Protein AF-W7B9L6-F1 (afdb_monomer_lite)

InterPro domains:
  IPR026466 Fimbr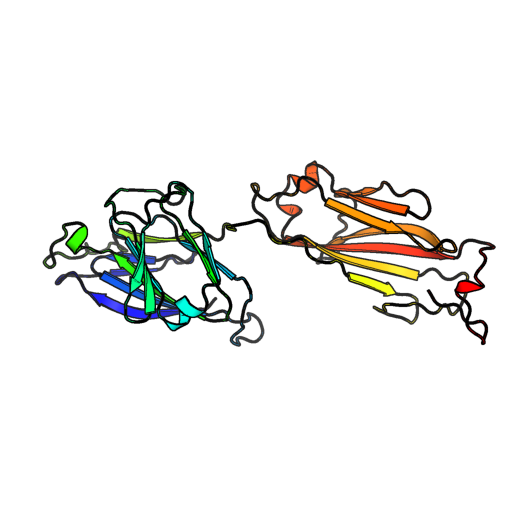ial isopeptide formation D2 domain [TIGR04226] (168-288)

pLDDT: mean 93.6, std 4.45, range [75.75, 98.62]

Sequence (298 aa):
MKITVTNWTPYFTGDKVISFGRDAINHTQTGYTGVTQTWQYIDSETKKDVNVDGSYMKFVDMDGKQFITFDKETTNKIDKIYVSDDSWLDATQNPDGSLKVADIGDVGSVDTDPFAQFTTLFTGGKMTFTWGKDYEAAGYNKNQSAAKGLAGNEYFAYSDQKPVRTETLKPTKLVNDKDEKDKTENTLDAVQEAYNYTISHTVPNESEDFYYKSYVYEDTLVAPLELTSIKVTNELGKDVTSFFKNETEGNKVKLSATEEALSSADFYGHNYFYSMNVKVKDGANLDDFKDDNGTIHF

Organism: NCBI:txid1265818

Foldseek 3Di:
DDKDFDDWAFQAPAAWAWFADPPDGKIAIDGTQKTKMKDFDADPPVRDGDKDAFDKWKWFFQAQWKKKKWAQVFLVFFPDKDADPLAQWDWDQDPNNIIMTHRPPNHGDDRPDRNNMMMTTGITGMTMMIIGGPCVSSPHDNNDHDDPPDRHDGMTDIDPADPDADDFDDKDKAKAFDPDDRHPKDWDPDQFGKIKIKIKGAAAQHDQVRQDPKDKDKDFDDPQKWWPDKWKAWPVRDTPRVQWDWPDDTRITMTIGDPVLSNDSVVHGIMMIIITMMGGDVPDDQPVQQDPVRIGMD

Secondary structure (DSSP, 8-state):
-EEEEEEEEE--SS--EEEE-SSSS-EEEESEEEEEEEEE-B-TTT--B--EEEEEEEEE---TTEEEEE-HHHHTTEEEEE--TT--EEEEE-TTS-EEEEE-S-----TT-GGG-EEEEEEESEEEEEEEE-TTTTT--TT--PPTT---SEEEEEE---SSPPPPPPPEEEEE-SS--SBSS-EES-TT-EEEEEEEEEE----GGG--S--EEEEE--TTEEEEEEEEE-TT--B-GGGEEE--BTTEEEEEE-HHHHTSGGGSSEEEEEEEEEEEPTT---GGGB-TTS-EE-

Structure (mmCIF, N/CA/C/O backbone):
data_AF-W7B9L6-F1
#
_entry.id   AF-W7B9L6-F1
#
loop_
_atom_site.group_PDB
_atom_site.id
_atom_site.type_symbol
_atom_site.label_atom_id
_atom_site.label_alt_id
_atom_site.label_comp_id
_atom_site.label_asym_id
_atom_site.label_entity_id
_atom_site.label_seq_id
_atom_site.pdbx_PDB_ins_code
_atom_site.Cartn_x
_atom_site.Cartn_y
_atom_site.Cartn_z
_atom_site.occupancy
_atom_site.B_iso_or_equiv
_atom_site.auth_seq_id
_atom_site.auth_comp_id
_atom_site.auth_asym_id
_atom_site.auth_atom_id
_atom_site.pdbx_PDB_model_num
ATOM 1 N N . MET A 1 1 ? 13.620 -3.347 1.869 1.00 87.50 1 MET A N 1
ATOM 2 C CA . MET A 1 1 ? 13.736 -3.867 0.488 1.00 87.50 1 MET A CA 1
ATOM 3 C C . MET A 1 1 ? 15.206 -4.086 0.158 1.00 87.50 1 MET A C 1
ATOM 5 O O . MET A 1 1 ? 16.008 -3.206 0.449 1.00 87.50 1 MET A O 1
ATOM 9 N N . LYS A 1 2 ? 15.568 -5.233 -0.420 1.00 92.25 2 LYS A N 1
ATOM 10 C CA . LYS A 1 2 ? 16.895 -5.495 -0.995 1.00 92.25 2 LYS A CA 1
ATOM 11 C C . LYS A 1 2 ? 16.774 -5.496 -2.516 1.00 92.25 2 LYS A C 1
ATOM 13 O O . LYS A 1 2 ? 15.955 -6.231 -3.056 1.00 92.25 2 LYS A O 1
ATOM 18 N N . ILE A 1 3 ? 17.607 -4.708 -3.189 1.00 91.94 3 ILE A N 1
ATOM 19 C CA . ILE A 1 3 ? 17.652 -4.614 -4.653 1.00 91.94 3 ILE A CA 1
ATOM 20 C C . ILE A 1 3 ? 18.999 -5.154 -5.122 1.00 91.94 3 ILE A C 1
ATOM 22 O O . ILE A 1 3 ? 20.041 -4.821 -4.563 1.00 91.94 3 ILE A O 1
ATOM 26 N N . THR A 1 4 ? 18.991 -6.049 -6.104 1.00 94.81 4 THR A N 1
ATOM 27 C CA . THR A 1 4 ? 20.202 -6.661 -6.663 1.00 94.81 4 THR A CA 1
ATOM 28 C C . THR A 1 4 ? 20.150 -6.590 -8.179 1.00 94.81 4 THR A C 1
ATOM 30 O O . THR A 1 4 ? 19.240 -7.150 -8.781 1.00 94.81 4 THR A O 1
ATOM 33 N N . VAL A 1 5 ? 21.136 -5.943 -8.799 1.00 94.62 5 VAL A N 1
ATOM 34 C CA . VAL A 1 5 ? 21.343 -6.026 -10.250 1.00 94.62 5 VAL A CA 1
ATOM 35 C C . VAL A 1 5 ? 21.928 -7.396 -10.564 1.00 94.62 5 VAL A C 1
ATOM 37 O O . VAL A 1 5 ? 22.985 -7.753 -10.045 1.00 94.62 5 VAL A O 1
ATOM 40 N N . THR A 1 6 ? 21.235 -8.172 -11.388 1.00 95.88 6 THR A N 1
ATOM 41 C CA . THR A 1 6 ? 21.609 -9.560 -11.692 1.00 95.88 6 THR A CA 1
ATOM 42 C C . THR A 1 6 ? 22.141 -9.735 -13.106 1.00 95.88 6 THR A C 1
ATOM 44 O O . THR A 1 6 ? 22.835 -10.714 -13.363 1.00 95.88 6 THR A O 1
ATOM 47 N N . ASN A 1 7 ? 21.820 -8.819 -14.025 1.00 96.94 7 ASN A N 1
ATOM 48 C CA . ASN A 1 7 ? 22.315 -8.849 -15.398 1.00 96.94 7 ASN A CA 1
ATOM 49 C C . ASN A 1 7 ? 22.218 -7.463 -16.059 1.00 96.94 7 ASN A C 1
ATOM 51 O O . ASN A 1 7 ? 21.439 -6.615 -15.626 1.00 96.94 7 ASN A O 1
ATOM 55 N N . TRP A 1 8 ? 22.974 -7.242 -17.132 1.00 95.81 8 TRP A N 1
ATOM 56 C CA . TRP A 1 8 ? 22.869 -6.062 -17.991 1.00 95.81 8 TRP A CA 1
ATOM 57 C C . TRP A 1 8 ? 23.264 -6.416 -19.427 1.00 95.81 8 TRP A C 1
ATOM 59 O O . TRP A 1 8 ? 24.242 -7.126 -19.659 1.00 95.81 8 TRP A O 1
ATOM 69 N N . THR A 1 9 ? 22.519 -5.899 -20.403 1.00 96.62 9 THR A N 1
ATOM 70 C CA . THR A 1 9 ? 22.726 -6.197 -21.830 1.00 96.62 9 THR A CA 1
ATOM 71 C C . THR A 1 9 ? 23.198 -4.944 -22.567 1.00 96.62 9 THR A C 1
ATOM 73 O O . THR A 1 9 ? 22.404 -4.020 -22.742 1.00 96.62 9 THR A O 1
ATOM 76 N N . PRO A 1 10 ? 24.474 -4.863 -22.990 1.00 96.25 10 PRO A N 1
ATOM 77 C CA . PRO A 1 10 ? 24.993 -3.724 -23.746 1.00 96.25 10 PRO A CA 1
ATOM 78 C C . PRO A 1 10 ? 24.306 -3.535 -25.105 1.00 96.25 10 PRO A C 1
ATOM 80 O O . PRO A 1 10 ? 24.093 -4.502 -25.830 1.00 96.25 10 PRO A O 1
ATOM 83 N N . TYR A 1 11 ? 24.062 -2.280 -25.478 1.00 97.12 11 TYR A N 1
ATOM 84 C CA . TYR A 1 11 ? 23.679 -1.865 -26.832 1.00 97.12 11 TYR A CA 1
ATOM 85 C C . TYR A 1 11 ? 24.800 -1.069 -27.513 1.00 97.12 11 TYR A C 1
ATOM 87 O O . TYR A 1 11 ? 25.199 -1.375 -28.637 1.00 97.12 11 TYR A O 1
ATOM 95 N N . PHE A 1 12 ? 25.342 -0.069 -26.809 1.00 96.38 12 PHE A N 1
ATOM 96 C CA . PHE A 1 12 ? 26.441 0.757 -27.304 1.00 96.38 12 PHE A CA 1
ATOM 97 C C . PHE A 1 12 ? 27.770 -0.004 -27.284 1.00 96.38 12 PHE A C 1
ATOM 99 O O . PHE A 1 12 ? 28.093 -0.711 -26.323 1.00 96.38 12 PHE A O 1
ATOM 106 N N . THR A 1 13 ? 28.581 0.183 -28.323 1.00 96.44 13 THR A N 1
ATOM 107 C CA . THR A 1 13 ? 29.950 -0.336 -28.408 1.00 96.44 13 THR A CA 1
ATOM 108 C C . THR A 1 13 ? 30.933 0.538 -27.630 1.00 96.44 13 THR A C 1
ATOM 110 O O . THR A 1 13 ? 31.913 0.007 -27.112 1.00 96.44 13 THR A O 1
ATOM 113 N N . GLY A 1 14 ? 30.645 1.837 -27.483 1.00 94.06 14 GLY A N 1
ATOM 114 C CA . GLY A 1 14 ? 31.419 2.778 -26.672 1.00 94.06 14 GLY A CA 1
ATOM 115 C C . GLY A 1 14 ? 31.184 2.651 -25.163 1.00 94.06 14 GLY A C 1
ATOM 116 O O . GLY A 1 14 ? 30.749 1.606 -24.661 1.00 94.06 14 GLY A O 1
ATOM 117 N N . ASP A 1 15 ? 31.471 3.730 -24.430 1.00 94.19 15 ASP A N 1
ATOM 118 C CA . ASP A 1 15 ? 31.268 3.794 -22.981 1.00 94.19 15 ASP A CA 1
ATOM 119 C C . ASP A 1 15 ? 29.780 3.617 -22.643 1.00 94.19 15 ASP A C 1
ATOM 121 O O . ASP A 1 15 ? 28.888 3.953 -23.426 1.00 94.19 15 ASP A O 1
ATOM 125 N N . LYS A 1 16 ? 29.508 3.061 -21.466 1.00 93.88 16 LYS A N 1
ATOM 126 C CA . LYS A 1 16 ? 28.164 2.789 -20.947 1.00 93.88 16 LYS A CA 1
ATOM 127 C C . LYS A 1 16 ? 28.151 3.086 -19.459 1.00 93.88 16 LYS A C 1
ATOM 129 O O . LYS A 1 16 ? 29.181 2.944 -18.799 1.00 93.88 16 LYS A O 1
ATOM 134 N N . VAL A 1 17 ? 26.998 3.454 -18.920 1.00 94.69 17 VAL A N 1
ATOM 135 C CA . VAL A 1 17 ? 26.879 3.806 -17.502 1.00 94.69 17 VAL A CA 1
ATOM 136 C C . VAL A 1 17 ? 25.567 3.295 -16.924 1.00 94.69 17 VAL A C 1
ATOM 138 O O . VAL A 1 17 ? 24.548 3.283 -17.610 1.00 94.69 17 VAL A O 1
ATOM 141 N N . ILE A 1 18 ? 25.628 2.848 -15.672 1.00 93.38 18 ILE A N 1
ATOM 142 C CA . ILE A 1 18 ? 24.480 2.633 -14.792 1.00 93.38 18 ILE A CA 1
ATOM 143 C C . ILE A 1 18 ? 24.818 3.382 -13.505 1.00 93.38 18 ILE A C 1
ATOM 145 O O . ILE A 1 18 ? 25.891 3.151 -12.942 1.00 93.38 18 ILE A O 1
ATOM 149 N N . SER A 1 19 ? 23.936 4.266 -13.052 1.00 91.81 19 SER A N 1
ATOM 150 C CA . SER A 1 19 ? 24.111 5.005 -11.798 1.00 91.81 19 SER A CA 1
ATOM 151 C C . SER A 1 19 ? 22.867 4.888 -10.941 1.00 91.81 19 SER A C 1
ATOM 153 O O . SER A 1 19 ? 21.763 4.851 -11.466 1.00 91.81 19 SER A O 1
ATOM 155 N N . PHE A 1 20 ? 23.042 4.863 -9.625 1.00 89.00 20 PHE A N 1
ATOM 156 C CA . PHE A 1 20 ? 21.955 4.697 -8.664 1.00 89.00 20 PHE A CA 1
ATOM 157 C C . PHE A 1 20 ? 21.779 5.965 -7.835 1.00 89.00 20 PHE A C 1
ATOM 159 O O . PHE A 1 20 ? 22.768 6.613 -7.469 1.00 89.00 20 PHE A O 1
ATOM 166 N N . GLY A 1 21 ? 20.527 6.297 -7.521 1.00 85.44 21 GLY A N 1
ATOM 167 C CA . GLY A 1 21 ? 20.208 7.337 -6.551 1.00 85.44 21 GLY A CA 1
ATOM 168 C C . GLY A 1 21 ? 20.770 6.999 -5.168 1.00 85.44 21 GLY A C 1
ATOM 169 O O . GLY A 1 21 ? 20.887 5.830 -4.799 1.00 85.44 21 GLY A O 1
ATOM 170 N N . ARG A 1 22 ? 21.145 8.023 -4.391 1.00 83.44 22 ARG A N 1
ATOM 171 C CA . ARG A 1 22 ? 21.613 7.830 -3.003 1.00 83.44 22 ARG A CA 1
ATOM 172 C C . ARG A 1 22 ? 20.464 7.752 -2.002 1.00 83.44 22 ARG A C 1
ATOM 174 O O . ARG A 1 22 ? 20.549 6.976 -1.059 1.00 83.44 22 ARG A O 1
ATOM 181 N N . ASP A 1 23 ? 19.408 8.527 -2.243 1.00 82.94 23 ASP A N 1
ATOM 182 C CA . ASP A 1 23 ? 18.350 8.796 -1.261 1.00 82.94 23 ASP A CA 1
ATOM 183 C C . ASP A 1 23 ? 16.956 8.354 -1.745 1.00 82.94 23 ASP A C 1
ATOM 185 O O . ASP A 1 23 ? 15.945 8.695 -1.140 1.00 82.94 23 ASP A O 1
ATOM 189 N N . ALA A 1 24 ? 16.885 7.596 -2.844 1.00 79.94 24 ALA A N 1
ATOM 190 C CA . ALA A 1 24 ? 15.641 7.073 -3.402 1.00 79.94 24 ALA A CA 1
ATOM 191 C C . ALA A 1 24 ? 15.888 5.787 -4.205 1.00 79.94 24 ALA A C 1
ATOM 193 O O . ALA A 1 24 ? 17.000 5.530 -4.671 1.00 79.94 24 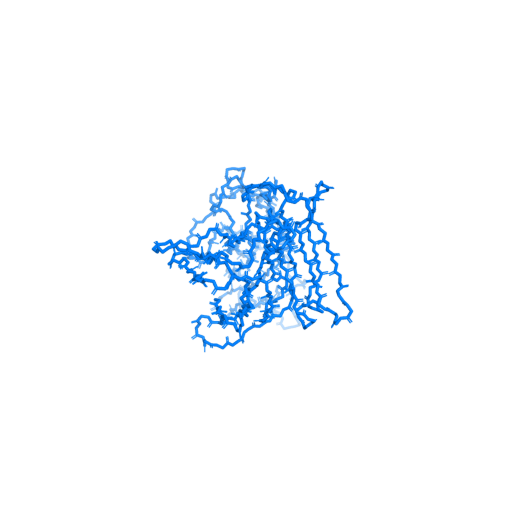ALA A O 1
ATOM 194 N N . ILE A 1 25 ? 14.835 4.983 -4.381 1.00 84.38 25 ILE A N 1
ATOM 195 C CA . ILE A 1 25 ? 14.869 3.802 -5.249 1.00 84.38 25 ILE A CA 1
ATOM 196 C C . ILE A 1 25 ? 14.705 4.264 -6.700 1.00 84.38 25 ILE A C 1
ATOM 198 O O . ILE A 1 25 ? 13.608 4.275 -7.247 1.00 84.38 25 ILE A O 1
ATOM 202 N N . ASN A 1 26 ? 15.813 4.672 -7.310 1.00 85.31 26 ASN A N 1
ATOM 203 C CA . ASN A 1 26 ? 15.891 5.002 -8.727 1.00 85.31 26 ASN A CA 1
ATOM 204 C C . ASN A 1 26 ? 17.278 4.676 -9.285 1.00 85.31 26 ASN A C 1
ATOM 206 O O . ASN A 1 26 ? 18.252 4.500 -8.542 1.00 85.31 26 ASN A O 1
ATOM 210 N N . HIS A 1 27 ? 17.362 4.583 -10.608 1.00 89.19 27 HIS A N 1
ATOM 211 C CA . HIS A 1 27 ? 18.642 4.488 -11.295 1.00 89.19 27 HIS A CA 1
ATOM 212 C C . HIS A 1 27 ? 18.542 5.078 -12.700 1.00 89.19 27 HIS A C 1
ATOM 214 O O . HIS A 1 27 ? 17.470 5.107 -13.298 1.00 89.19 27 HIS A O 1
ATOM 220 N N . THR A 1 28 ? 19.668 5.537 -13.228 1.00 91.62 28 THR A N 1
ATOM 221 C CA . THR A 1 28 ? 19.810 5.969 -14.616 1.00 91.62 28 THR A CA 1
ATOM 222 C C . THR A 1 28 ? 20.705 5.004 -15.374 1.00 91.62 28 THR A C 1
ATOM 224 O O . THR A 1 28 ? 21.623 4.408 -14.799 1.00 91.62 28 THR A O 1
ATOM 227 N N . GLN A 1 29 ? 20.492 4.871 -16.681 1.00 93.31 29 GLN A N 1
ATOM 228 C CA . GLN A 1 29 ? 21.405 4.124 -17.544 1.00 93.31 29 GLN A CA 1
ATOM 229 C C . GLN A 1 29 ? 21.603 4.787 -18.904 1.00 93.31 29 GLN A C 1
ATOM 231 O O . GLN A 1 29 ? 20.789 5.577 -19.379 1.00 93.31 29 GLN A O 1
ATOM 236 N N . THR A 1 30 ? 22.720 4.474 -19.551 1.00 95.00 30 THR A N 1
ATOM 237 C CA . THR A 1 30 ? 22.928 4.783 -20.967 1.00 95.00 30 THR A CA 1
ATOM 238 C C . THR A 1 30 ? 23.722 3.683 -21.643 1.00 95.00 30 THR A C 1
ATOM 240 O O . THR A 1 30 ? 24.783 3.272 -21.162 1.00 95.00 30 THR A O 1
ATOM 243 N N . GLY A 1 31 ? 23.221 3.257 -22.801 1.00 94.69 31 GLY A N 1
ATOM 244 C CA . GLY A 1 31 ? 23.868 2.292 -23.677 1.00 94.69 31 GLY A CA 1
ATOM 245 C C . GLY A 1 31 ? 23.670 0.826 -23.295 1.00 94.69 31 GLY A C 1
ATOM 246 O O . GLY A 1 31 ? 24.358 -0.021 -23.869 1.00 94.69 31 GLY A O 1
ATOM 247 N N . TYR A 1 32 ? 22.745 0.504 -22.385 1.00 96.12 32 TYR A N 1
ATOM 248 C CA . TYR A 1 32 ? 22.268 -0.860 -22.135 1.00 96.12 32 TYR A CA 1
ATOM 249 C C . TYR A 1 32 ? 20.830 -1.021 -22.640 1.00 96.12 32 TYR A C 1
ATOM 251 O O . TYR A 1 32 ? 19.946 -0.271 -22.240 1.00 96.12 32 TYR A O 1
ATOM 259 N N . THR A 1 33 ? 20.559 -2.026 -23.477 1.00 95.69 33 THR A N 1
ATOM 260 C CA . THR A 1 33 ? 19.177 -2.360 -23.872 1.00 95.69 33 THR A CA 1
ATOM 261 C C . THR A 1 33 ? 18.338 -2.751 -22.660 1.00 95.69 33 THR A C 1
ATOM 263 O O . THR A 1 33 ? 17.145 -2.482 -22.642 1.00 95.69 33 THR A O 1
ATOM 266 N N . GLY A 1 34 ? 18.947 -3.354 -21.634 1.00 96.19 34 GLY A N 1
ATOM 267 C CA . GLY A 1 34 ? 18.244 -3.681 -20.401 1.00 96.19 34 GLY A CA 1
ATOM 268 C C . GLY A 1 34 ? 19.172 -3.932 -19.220 1.00 96.19 34 GLY A C 1
ATOM 269 O O . GLY A 1 34 ? 20.283 -4.444 -19.384 1.00 96.19 34 GLY A O 1
ATOM 270 N N . VAL A 1 35 ? 18.683 -3.589 -18.032 1.00 96.44 35 VAL A N 1
ATOM 271 C CA . VAL A 1 35 ? 19.292 -3.843 -16.726 1.00 96.44 35 VAL A CA 1
ATOM 272 C C . VAL A 1 35 ? 18.314 -4.694 -15.921 1.00 96.44 35 VAL A C 1
ATOM 274 O O . VAL A 1 35 ? 17.222 -4.248 -15.564 1.00 96.44 35 VAL A O 1
ATOM 277 N N . THR A 1 36 ? 18.690 -5.944 -15.660 1.00 97.50 36 THR A N 1
ATOM 278 C CA . THR A 1 36 ? 17.869 -6.892 -14.903 1.00 97.50 36 THR A CA 1
ATOM 279 C C . THR A 1 36 ? 18.138 -6.745 -13.419 1.00 97.50 36 THR A C 1
ATOM 281 O O . THR A 1 36 ? 19.290 -6.766 -12.973 1.00 97.50 36 THR A O 1
ATOM 284 N N . GLN A 1 37 ? 17.064 -6.640 -12.647 1.00 95.25 37 GLN A N 1
ATOM 285 C CA . GLN A 1 37 ? 17.104 -6.476 -11.208 1.00 95.25 37 GLN A CA 1
ATOM 286 C C . GLN A 1 37 ? 16.180 -7.467 -10.523 1.00 95.25 37 GLN A C 1
ATOM 288 O O . GLN A 1 37 ? 15.138 -7.861 -11.040 1.00 95.25 37 GLN A O 1
ATOM 293 N N . THR A 1 38 ? 16.581 -7.850 -9.320 1.00 96.06 38 THR A N 1
ATOM 294 C CA . THR A 1 38 ? 15.767 -8.598 -8.376 1.00 96.06 38 THR A CA 1
ATOM 295 C C . THR A 1 38 ? 15.478 -7.716 -7.179 1.00 96.06 38 THR A C 1
ATOM 297 O O . THR A 1 38 ? 16.411 -7.223 -6.541 1.00 96.06 38 THR A O 1
ATOM 300 N N . TRP A 1 39 ? 14.200 -7.536 -6.870 1.00 93.56 39 TRP A N 1
ATOM 301 C CA . TRP A 1 39 ? 13.741 -6.844 -5.672 1.00 93.56 39 TRP A CA 1
ATOM 302 C C . TRP A 1 39 ? 13.167 -7.875 -4.707 1.00 93.56 39 TRP A C 1
ATOM 304 O O . TRP A 1 39 ? 12.381 -8.739 -5.100 1.00 93.56 39 TRP A O 1
ATOM 314 N N . GLN A 1 40 ? 13.609 -7.815 -3.455 1.00 94.88 40 GLN A N 1
ATOM 315 C CA . GLN A 1 40 ? 13.314 -8.809 -2.433 1.00 94.88 40 GLN A CA 1
ATOM 316 C C . GLN A 1 40 ? 12.902 -8.141 -1.118 1.00 94.88 40 GLN A C 1
ATOM 318 O O . GLN A 1 40 ? 13.618 -7.281 -0.583 1.00 94.88 40 GLN A O 1
ATOM 323 N N . TYR A 1 41 ? 11.762 -8.561 -0.574 1.00 93.94 41 TYR A N 1
ATOM 324 C CA . TYR A 1 41 ? 11.301 -8.131 0.739 1.00 93.94 41 TYR A CA 1
ATOM 325 C C . TYR A 1 41 ? 12.090 -8.849 1.830 1.00 93.94 41 TYR A C 1
ATOM 327 O O . TYR A 1 41 ? 12.172 -10.075 1.867 1.00 93.94 41 TYR A O 1
ATOM 335 N N . ILE A 1 42 ? 12.685 -8.044 2.707 1.00 94.62 42 ILE A N 1
ATOM 336 C CA . ILE A 1 42 ? 13.491 -8.489 3.839 1.00 94.62 42 ILE A CA 1
ATOM 337 C C . ILE A 1 42 ? 12.925 -7.816 5.077 1.00 94.62 42 ILE A C 1
ATOM 339 O O . ILE A 1 42 ? 12.799 -6.588 5.097 1.00 94.62 42 ILE A O 1
ATOM 343 N N . ASP A 1 43 ? 12.621 -8.615 6.089 1.00 92.62 43 ASP A N 1
ATOM 344 C CA . ASP A 1 43 ? 12.211 -8.136 7.400 1.00 92.62 43 ASP A CA 1
ATOM 345 C C . ASP A 1 43 ? 13.332 -7.310 8.047 1.00 92.62 43 ASP A C 1
ATOM 347 O O . ASP A 1 43 ? 14.501 -7.717 8.087 1.00 92.62 43 ASP A O 1
ATOM 351 N N . SER A 1 44 ? 13.001 -6.120 8.543 1.00 89.12 44 SER A N 1
ATOM 352 C CA . SER A 1 44 ? 14.003 -5.192 9.064 1.00 89.12 44 SER A CA 1
ATOM 353 C C . SER A 1 44 ? 14.636 -5.652 10.373 1.00 89.12 44 SER A C 1
ATOM 355 O O . SER A 1 44 ? 15.775 -5.262 10.633 1.00 89.12 44 SER A O 1
ATOM 357 N N . GLU A 1 45 ? 13.959 -6.469 11.176 1.00 91.06 45 GLU A N 1
ATOM 358 C CA . GLU A 1 45 ? 14.454 -6.915 12.481 1.00 91.06 45 GLU A CA 1
ATOM 359 C C . GLU A 1 45 ? 15.261 -8.206 12.343 1.00 91.06 45 GLU A C 1
ATOM 361 O O . GLU A 1 45 ? 16.436 -8.272 12.706 1.00 91.06 45 GLU A O 1
ATOM 366 N N . THR A 1 46 ? 14.648 -9.221 11.742 1.00 95.38 46 THR A N 1
ATOM 367 C CA . THR A 1 46 ? 15.188 -10.576 11.609 1.00 95.38 46 THR A CA 1
ATOM 368 C C . THR A 1 46 ? 16.149 -10.732 10.435 1.00 95.38 46 THR A C 1
ATOM 370 O O . THR A 1 46 ? 16.906 -11.703 10.400 1.00 95.38 46 THR A O 1
ATOM 373 N N . LYS A 1 47 ? 16.128 -9.796 9.474 1.00 93.69 47 LYS A N 1
ATOM 374 C CA . LYS A 1 47 ? 16.903 -9.836 8.220 1.00 93.69 47 LYS A CA 1
ATOM 375 C C . LYS A 1 47 ? 16.592 -11.041 7.328 1.00 93.69 47 LYS A C 1
ATOM 377 O O . LYS A 1 47 ? 17.401 -11.386 6.468 1.00 93.69 47 LYS A O 1
ATOM 382 N N . LYS A 1 48 ? 15.440 -11.685 7.527 1.00 95.62 48 LYS A N 1
ATOM 383 C CA . LYS A 1 48 ? 14.988 -12.833 6.736 1.00 95.62 48 LYS A CA 1
ATOM 384 C C . LYS A 1 48 ? 14.077 -12.401 5.596 1.00 95.62 48 LYS A C 1
ATOM 386 O O . LYS A 1 48 ? 13.445 -11.349 5.657 1.00 95.62 48 LYS A O 1
ATOM 391 N N . ASP A 1 49 ? 14.005 -13.250 4.580 1.00 94.94 49 ASP A N 1
ATOM 392 C CA . ASP A 1 49 ? 13.072 -13.104 3.469 1.00 94.94 49 ASP A CA 1
ATOM 393 C C . ASP A 1 49 ? 11.626 -13.204 3.970 1.00 94.94 49 ASP A C 1
ATOM 395 O O . ASP A 1 49 ? 11.309 -14.067 4.793 1.00 94.94 49 ASP A O 1
ATOM 399 N N . VAL A 1 50 ? 10.752 -12.339 3.453 1.00 94.69 50 VAL A N 1
ATOM 400 C CA . VAL A 1 50 ? 9.323 -12.310 3.798 1.00 94.69 50 VAL A CA 1
ATOM 401 C C . VAL A 1 50 ? 8.485 -12.273 2.531 1.00 94.69 50 VAL A C 1
ATOM 403 O O . VAL A 1 50 ? 8.834 -11.580 1.580 1.00 94.69 50 VAL A O 1
ATOM 406 N N . ASN A 1 51 ? 7.371 -13.005 2.526 1.00 92.25 51 ASN A N 1
ATOM 407 C CA . ASN A 1 51 ? 6.345 -12.863 1.500 1.00 92.25 51 ASN A CA 1
ATOM 408 C C . ASN A 1 51 ? 5.378 -11.747 1.885 1.00 92.25 51 ASN A C 1
ATOM 410 O O . ASN A 1 51 ? 4.942 -11.683 3.032 1.00 92.25 51 ASN A O 1
ATOM 414 N N . VAL A 1 52 ? 5.044 -10.899 0.916 1.00 86.44 52 VAL A N 1
ATOM 415 C CA . VAL A 1 52 ? 4.024 -9.864 1.065 1.00 86.44 52 VAL A CA 1
ATOM 416 C C . VAL A 1 52 ? 2.872 -10.209 0.132 1.00 86.44 52 VAL A C 1
ATOM 418 O O . VAL A 1 52 ? 3.091 -10.490 -1.049 1.00 86.44 52 VAL A O 1
ATOM 421 N N . ASP A 1 53 ? 1.659 -10.209 0.670 1.00 82.69 53 ASP A N 1
ATOM 422 C CA . ASP A 1 53 ? 0.442 -10.398 -0.113 1.00 82.69 53 ASP A CA 1
ATOM 423 C C . ASP A 1 53 ? -0.051 -9.035 -0.603 1.00 82.69 53 ASP A C 1
ATOM 425 O O . ASP A 1 53 ? -0.088 -8.067 0.160 1.00 82.69 53 ASP A O 1
ATOM 429 N N . GLY A 1 54 ? -0.406 -8.944 -1.888 1.00 75.75 54 GLY A N 1
ATOM 430 C CA . GLY A 1 54 ? -0.981 -7.720 -2.454 1.00 75.75 54 GLY A CA 1
ATOM 431 C C . GLY A 1 54 ? -0.030 -6.520 -2.506 1.00 75.75 54 GLY A C 1
ATOM 432 O O . GLY A 1 54 ? -0.488 -5.377 -2.549 1.00 75.75 54 GLY A O 1
ATOM 433 N N . SER A 1 55 ? 1.288 -6.745 -2.512 1.00 85.75 55 SER A N 1
ATOM 434 C CA . SER A 1 55 ? 2.246 -5.674 -2.793 1.00 85.75 55 SER A CA 1
ATOM 435 C C . SER A 1 55 ? 2.018 -5.089 -4.186 1.00 85.75 55 SER A C 1
ATOM 437 O O . SER A 1 55 ? 1.622 -5.794 -5.115 1.00 85.75 55 SER A O 1
ATOM 439 N N . TYR A 1 56 ? 2.273 -3.791 -4.336 1.00 88.38 56 TYR A N 1
ATOM 440 C CA . TYR A 1 56 ? 2.105 -3.095 -5.604 1.00 88.38 56 TYR A CA 1
ATOM 441 C C . TYR A 1 56 ? 3.380 -2.376 -6.020 1.00 88.38 56 TYR A C 1
ATOM 443 O O . TYR A 1 56 ? 4.172 -1.952 -5.178 1.00 88.38 56 TYR A O 1
ATOM 451 N N . MET A 1 57 ? 3.563 -2.222 -7.329 1.00 88.44 57 MET A N 1
ATOM 452 C CA . MET A 1 57 ? 4.592 -1.357 -7.887 1.00 88.44 57 MET A CA 1
ATOM 453 C C . MET A 1 57 ? 4.075 -0.574 -9.075 1.00 88.44 57 MET A C 1
ATOM 455 O O . MET A 1 57 ? 3.659 -1.181 -10.065 1.00 88.44 57 MET A O 1
ATOM 459 N N . LYS A 1 58 ? 4.140 0.758 -8.971 1.00 91.75 58 LYS A N 1
ATOM 460 C CA . LYS A 1 58 ? 3.853 1.674 -10.070 1.00 91.75 58 LYS A CA 1
ATOM 461 C C . LYS A 1 58 ? 5.157 2.052 -10.770 1.00 91.75 58 LYS A C 1
ATOM 463 O O . LYS A 1 58 ? 6.042 2.665 -10.170 1.00 91.75 58 LYS A O 1
ATOM 468 N N . PHE A 1 59 ? 5.253 1.666 -12.033 1.00 93.19 59 PHE A N 1
ATOM 469 C CA . PHE A 1 59 ? 6.287 2.112 -12.956 1.00 93.19 59 PHE A CA 1
ATOM 470 C C . PHE A 1 59 ? 5.758 3.350 -13.673 1.00 93.19 59 PHE A C 1
ATOM 472 O O . PHE A 1 59 ? 4.612 3.349 -14.133 1.00 93.19 59 PHE A O 1
ATOM 479 N N . VAL A 1 60 ? 6.568 4.403 -13.713 1.00 92.94 60 VAL A N 1
ATOM 480 C CA . VAL A 1 60 ? 6.180 5.701 -14.272 1.00 92.94 60 VAL A CA 1
ATOM 481 C C . VAL A 1 60 ? 7.186 6.161 -15.313 1.00 92.94 60 VAL A C 1
ATOM 483 O O . VAL A 1 60 ? 8.277 5.599 -15.388 1.00 92.94 60 VAL A O 1
ATOM 486 N N . ASP A 1 61 ? 6.793 7.166 -16.093 1.00 92.69 61 ASP A N 1
ATOM 487 C CA . ASP A 1 61 ? 7.611 7.748 -17.161 1.00 92.69 61 ASP A CA 1
ATOM 488 C C . ASP A 1 61 ? 8.066 6.710 -18.204 1.00 92.69 61 ASP A C 1
ATOM 490 O O . ASP A 1 61 ? 9.216 6.648 -18.635 1.00 92.69 61 ASP A O 1
ATOM 494 N N . MET A 1 62 ? 7.145 5.813 -18.571 1.00 94.12 62 MET A N 1
ATOM 495 C CA . MET A 1 62 ? 7.387 4.790 -19.582 1.00 94.12 62 MET A CA 1
ATOM 496 C C . MET A 1 62 ? 7.221 5.410 -20.972 1.00 94.12 62 MET A C 1
ATOM 498 O O . MET A 1 62 ? 6.130 5.384 -21.549 1.00 94.12 62 MET A O 1
ATOM 502 N N . ASP A 1 63 ? 8.317 5.963 -21.483 1.00 93.69 63 ASP A N 1
ATOM 503 C CA . ASP A 1 63 ? 8.364 6.808 -22.678 1.00 93.69 63 ASP A CA 1
ATOM 504 C C . ASP A 1 63 ? 9.563 6.462 -23.578 1.00 93.69 63 ASP A C 1
ATOM 506 O O . ASP A 1 63 ? 10.355 5.583 -23.241 1.00 93.69 63 ASP A O 1
ATOM 510 N N . GLY A 1 64 ? 9.711 7.095 -24.745 1.00 93.19 64 GLY A N 1
ATOM 511 C CA . GLY A 1 64 ? 10.924 6.979 -25.572 1.00 93.19 64 GLY A CA 1
ATOM 512 C C . GLY A 1 64 ? 11.413 5.540 -25.826 1.00 93.19 64 GLY A C 1
ATOM 513 O O . GLY A 1 64 ? 12.618 5.268 -25.746 1.00 93.19 64 GLY A O 1
ATOM 514 N N . LYS A 1 65 ? 10.496 4.594 -26.062 1.00 95.31 65 LYS A N 1
ATOM 515 C CA . LYS A 1 65 ? 10.749 3.144 -26.221 1.00 95.31 65 LYS A CA 1
ATOM 516 C C . LYS A 1 65 ? 11.310 2.432 -24.989 1.00 95.31 65 LYS A C 1
ATOM 518 O O . LYS A 1 65 ? 11.978 1.394 -25.111 1.00 95.31 65 LYS A O 1
ATOM 523 N N . GLN A 1 66 ? 11.062 2.962 -23.801 1.00 95.69 66 GLN A N 1
ATOM 524 C CA . GLN A 1 66 ? 11.352 2.281 -22.550 1.00 95.69 66 GLN A CA 1
ATOM 525 C C . GLN A 1 66 ? 10.418 1.084 -22.333 1.00 95.69 66 GLN A C 1
ATOM 527 O O . GLN A 1 66 ? 9.291 1.028 -22.831 1.00 95.69 66 GLN A O 1
ATOM 532 N N . PHE A 1 67 ? 10.894 0.094 -21.581 1.00 96.62 67 PHE A N 1
ATOM 533 C CA . PHE A 1 67 ? 10.120 -1.096 -21.249 1.00 96.62 67 PHE A CA 1
ATOM 534 C C . PHE A 1 67 ? 10.506 -1.704 -19.900 1.00 96.62 67 PHE A C 1
ATOM 536 O O . PHE A 1 67 ? 11.635 -1.571 -19.423 1.00 96.62 67 PHE A O 1
ATOM 543 N N . ILE A 1 68 ? 9.562 -2.450 -19.336 1.00 97.50 68 ILE A N 1
ATOM 544 C CA . ILE A 1 68 ? 9.765 -3.399 -18.246 1.00 97.50 68 ILE A CA 1
ATOM 545 C C . ILE A 1 68 ? 9.453 -4.795 -18.775 1.00 97.50 68 ILE A C 1
ATOM 547 O O . ILE A 1 68 ? 8.385 -5.019 -19.334 1.00 97.50 68 ILE A O 1
ATOM 551 N N . THR A 1 69 ? 10.351 -5.754 -18.566 1.00 98.06 69 THR A N 1
ATOM 552 C CA . THR A 1 69 ? 10.078 -7.174 -18.820 1.00 98.06 69 THR A CA 1
ATOM 553 C C . THR A 1 69 ? 10.180 -7.959 -17.522 1.00 98.06 69 THR A C 1
ATOM 555 O O . THR A 1 69 ? 11.279 -8.116 -16.987 1.00 98.06 69 THR A O 1
ATOM 558 N N . PHE A 1 70 ? 9.060 -8.478 -17.029 1.00 98.19 70 PHE A N 1
ATOM 559 C CA . PHE A 1 70 ? 9.019 -9.424 -15.915 1.00 98.19 70 PHE A CA 1
ATOM 560 C C . PHE A 1 70 ? 9.385 -10.817 -16.409 1.00 98.19 70 PHE A C 1
ATOM 562 O O . PHE A 1 70 ? 8.896 -11.258 -17.450 1.00 98.19 70 PHE A O 1
ATOM 569 N N . ASP A 1 71 ? 10.219 -11.539 -15.662 1.00 97.56 71 ASP A N 1
ATOM 570 C CA . ASP A 1 71 ? 10.492 -12.936 -15.993 1.00 97.56 71 ASP A CA 1
ATOM 571 C C . ASP A 1 71 ? 9.245 -13.817 -15.793 1.00 97.56 71 ASP A C 1
ATOM 573 O O . ASP A 1 71 ? 8.228 -13.391 -15.240 1.00 97.56 71 ASP A O 1
ATOM 577 N N . LYS A 1 72 ? 9.298 -15.065 -16.266 1.00 97.69 72 LYS A N 1
ATOM 578 C CA . LYS A 1 72 ? 8.167 -15.997 -16.159 1.00 97.69 72 LYS A CA 1
ATOM 579 C C . LYS A 1 72 ? 7.725 -16.221 -14.707 1.00 97.69 72 LYS A C 1
ATOM 581 O O . LYS A 1 72 ? 6.530 -16.296 -14.435 1.00 97.69 72 LYS A O 1
ATOM 586 N N . GLU A 1 73 ? 8.672 -16.348 -13.776 1.00 96.50 73 GLU A N 1
ATOM 587 C CA . GLU A 1 73 ? 8.360 -16.592 -12.362 1.00 96.50 73 GLU A CA 1
ATOM 588 C C . GLU A 1 73 ? 7.623 -15.416 -11.723 1.00 96.50 73 GLU A C 1
ATOM 590 O O . GLU A 1 73 ? 6.686 -15.629 -10.954 1.00 96.50 73 GLU A O 1
ATOM 595 N N . THR A 1 74 ? 8.030 -14.190 -12.046 1.00 96.25 74 THR A N 1
ATOM 596 C CA . THR A 1 74 ? 7.382 -12.964 -11.578 1.00 96.25 74 THR A CA 1
ATOM 597 C C . THR A 1 74 ? 6.044 -12.769 -12.270 1.00 96.25 74 THR A C 1
ATOM 599 O O . THR A 1 74 ? 5.059 -12.500 -11.595 1.00 96.25 74 THR A O 1
ATOM 602 N N . THR A 1 75 ? 5.973 -12.998 -13.584 1.00 96.94 75 THR A N 1
ATOM 603 C CA . THR A 1 75 ? 4.733 -12.905 -14.372 1.00 96.94 75 THR A CA 1
ATOM 604 C C . THR A 1 75 ? 3.631 -13.789 -13.790 1.00 96.94 75 THR A C 1
ATOM 606 O O . THR A 1 75 ? 2.508 -13.334 -13.614 1.00 96.94 75 THR A O 1
ATOM 609 N N . ASN A 1 76 ? 3.959 -15.022 -13.393 1.00 95.50 76 ASN A N 1
ATOM 610 C CA . ASN A 1 76 ? 3.003 -15.948 -12.777 1.00 95.50 76 ASN A CA 1
ATOM 611 C C . ASN A 1 76 ? 2.493 -15.510 -11.390 1.00 95.50 76 ASN A C 1
ATOM 613 O O . ASN A 1 76 ? 1.566 -16.125 -10.870 1.00 95.50 76 ASN A O 1
ATOM 617 N N . LYS A 1 77 ? 3.126 -14.511 -10.767 1.00 94.81 77 LYS A N 1
ATOM 618 C CA . LYS A 1 77 ? 2.754 -13.957 -9.456 1.00 94.81 77 LYS A CA 1
ATOM 619 C C . LYS A 1 77 ? 2.074 -12.593 -9.557 1.00 94.81 77 LYS A C 1
ATOM 621 O O . LYS A 1 77 ? 1.690 -12.046 -8.524 1.00 94.81 77 LYS A O 1
ATOM 626 N N . ILE A 1 78 ? 1.969 -12.032 -10.762 1.00 93.81 78 ILE A N 1
ATOM 627 C CA . ILE A 1 78 ? 1.219 -10.802 -10.999 1.00 93.81 78 ILE A CA 1
ATOM 628 C C . ILE A 1 78 ? -0.265 -11.154 -10.945 1.00 93.81 78 ILE A C 1
ATOM 630 O O . ILE A 1 78 ? -0.754 -11.945 -11.747 1.00 93.81 78 ILE A O 1
ATOM 634 N N . ASP A 1 79 ? -0.967 -10.551 -9.995 1.00 91.25 79 ASP A N 1
ATOM 635 C CA . ASP A 1 79 ? -2.402 -10.746 -9.796 1.00 91.25 79 ASP A CA 1
ATOM 636 C C . ASP A 1 79 ? -3.202 -9.853 -10.752 1.00 91.25 79 ASP A C 1
ATOM 638 O O . ASP A 1 79 ? -4.162 -10.278 -11.395 1.00 91.25 79 ASP A O 1
ATOM 642 N N . LYS A 1 80 ? -2.791 -8.582 -10.859 1.00 91.19 80 LYS A N 1
ATOM 643 C CA . LYS A 1 80 ? -3.434 -7.568 -11.703 1.00 91.19 80 LYS A CA 1
ATOM 644 C C . LYS A 1 80 ? -2.424 -6.555 -12.219 1.00 91.19 80 LYS A C 1
ATOM 646 O O . LYS A 1 80 ? -1.428 -6.267 -11.558 1.00 91.19 80 LYS A O 1
ATOM 651 N N . ILE A 1 81 ? -2.746 -5.962 -13.363 1.00 93.31 81 ILE A N 1
ATOM 652 C CA . ILE A 1 81 ? -2.073 -4.778 -13.894 1.00 93.31 81 ILE A CA 1
ATOM 653 C C . ILE A 1 81 ? -3.123 -3.689 -14.085 1.00 93.31 81 ILE A C 1
ATOM 655 O O . ILE A 1 81 ? -4.172 -3.944 -14.673 1.00 93.31 81 ILE A O 1
ATOM 659 N N . TYR A 1 82 ? -2.841 -2.498 -13.570 1.00 92.88 82 TYR A N 1
ATOM 660 C CA . TYR A 1 82 ? -3.661 -1.306 -13.742 1.00 92.88 82 TYR A CA 1
ATOM 661 C C . TYR A 1 82 ? -2.947 -0.313 -14.648 1.00 92.88 82 TYR A C 1
ATOM 663 O O . TYR A 1 82 ? -1.759 -0.046 -14.468 1.00 92.88 82 TYR A O 1
ATOM 671 N N . VAL A 1 83 ? -3.703 0.248 -15.580 1.00 93.75 83 VAL A N 1
ATOM 672 C CA . VAL A 1 83 ? -3.314 1.327 -16.489 1.00 93.75 83 VAL A CA 1
ATOM 673 C C . VAL A 1 83 ? -4.465 2.330 -16.547 1.00 93.75 83 VAL A C 1
ATOM 675 O O . VAL A 1 83 ? -5.583 1.996 -16.145 1.00 93.75 83 VAL A O 1
ATOM 678 N N . SER A 1 84 ? -4.211 3.548 -17.016 1.00 92.19 84 SER A N 1
ATOM 679 C CA . SER A 1 84 ? -5.297 4.473 -17.343 1.00 92.19 84 SER A CA 1
ATOM 680 C C . SER A 1 84 ? -6.038 4.021 -18.609 1.00 92.19 84 SER A C 1
ATOM 682 O O . SER A 1 84 ? -5.490 3.296 -19.443 1.00 92.19 84 SER A O 1
ATOM 684 N N . ASP A 1 85 ? -7.287 4.462 -18.768 1.00 92.56 85 ASP A N 1
ATOM 685 C CA . ASP A 1 85 ? -8.115 4.121 -19.936 1.00 92.56 85 ASP A CA 1
ATOM 686 C C . ASP A 1 85 ? -7.497 4.595 -21.265 1.00 92.56 85 ASP A C 1
ATOM 688 O O . ASP A 1 85 ? -7.753 4.013 -22.318 1.00 92.56 85 ASP A O 1
ATOM 692 N N . ASP A 1 86 ? -6.683 5.650 -21.217 1.00 93.81 86 ASP A N 1
ATOM 693 C CA . ASP A 1 86 ? -5.958 6.243 -22.342 1.00 93.81 86 ASP A CA 1
ATOM 694 C C . ASP A 1 86 ? -4.501 5.767 -22.450 1.00 93.81 86 ASP A C 1
ATOM 696 O O . ASP A 1 86 ? -3.708 6.377 -23.168 1.00 93.81 86 ASP A O 1
ATOM 700 N N . SER A 1 87 ? -4.131 4.692 -21.745 1.00 94.50 87 SER A N 1
ATOM 701 C CA . SER A 1 87 ? -2.755 4.207 -21.742 1.00 94.50 87 SER A CA 1
ATOM 702 C C . SER A 1 87 ? -2.248 3.871 -23.140 1.00 94.50 87 SER A C 1
ATOM 704 O O . SER A 1 87 ? -2.916 3.209 -23.936 1.00 94.50 87 SER A O 1
ATOM 706 N N . TRP A 1 88 ? -1.017 4.303 -23.412 1.00 94.31 88 TRP A N 1
ATOM 707 C CA . TRP A 1 88 ? -0.312 4.007 -24.657 1.00 94.31 88 TRP A CA 1
ATOM 708 C C . TRP A 1 88 ? 0.606 2.783 -24.558 1.00 94.31 88 TRP A C 1
ATOM 710 O O . TRP A 1 88 ? 1.310 2.455 -25.515 1.00 94.31 88 TRP A O 1
ATOM 720 N N . LEU A 1 89 ? 0.650 2.144 -23.384 1.00 96.38 89 LEU A N 1
ATOM 721 C CA . LEU A 1 89 ? 1.579 1.062 -23.109 1.00 96.38 89 LEU A CA 1
ATOM 722 C C . LEU A 1 89 ? 1.030 -0.236 -23.679 1.00 96.38 89 LEU A C 1
ATOM 724 O O . LEU A 1 89 ? -0.129 -0.591 -23.467 1.00 96.38 89 LEU A O 1
ATOM 728 N N . ASP A 1 90 ? 1.896 -0.975 -24.358 1.00 96.44 90 ASP A N 1
ATOM 729 C CA . ASP A 1 90 ? 1.583 -2.322 -24.810 1.00 96.44 90 ASP A CA 1
ATOM 730 C C . ASP A 1 90 ? 2.070 -3.343 -23.783 1.00 96.44 90 ASP A C 1
ATOM 732 O O . ASP A 1 90 ? 3.213 -3.273 -23.327 1.00 96.44 90 ASP A O 1
ATOM 736 N N . ALA A 1 91 ? 1.207 -4.298 -23.436 1.00 97.06 91 ALA A N 1
ATOM 737 C CA . ALA A 1 91 ? 1.536 -5.424 -22.573 1.00 97.06 91 ALA A CA 1
ATOM 738 C C . ALA A 1 91 ? 1.490 -6.725 -23.383 1.00 97.06 91 ALA A C 1
ATOM 740 O O . ALA A 1 91 ? 0.420 -7.271 -23.656 1.00 97.06 91 ALA A O 1
ATOM 741 N N . THR A 1 92 ? 2.663 -7.251 -23.728 1.00 97.12 92 THR A N 1
ATOM 742 C CA . THR A 1 92 ? 2.813 -8.462 -24.538 1.00 97.12 92 THR A CA 1
ATOM 743 C C . THR A 1 92 ? 3.480 -9.572 -23.732 1.00 97.12 92 THR A C 1
ATOM 745 O O . THR A 1 92 ? 4.604 -9.427 -23.242 1.00 97.12 92 THR A O 1
ATOM 748 N N . GLN A 1 93 ? 2.807 -10.720 -23.624 1.00 97.50 93 GLN A N 1
ATOM 749 C CA . GLN A 1 93 ? 3.420 -11.934 -23.092 1.00 97.50 93 GLN A CA 1
ATOM 750 C C . GLN A 1 93 ? 4.221 -12.642 -24.190 1.00 97.50 93 GLN A C 1
ATOM 752 O O . GLN A 1 93 ? 3.691 -13.002 -25.242 1.00 97.50 93 GLN A O 1
ATOM 757 N N . ASN A 1 94 ? 5.507 -12.856 -23.936 1.00 97.12 94 ASN A N 1
ATOM 758 C CA . ASN A 1 94 ? 6.412 -13.535 -24.852 1.00 97.12 94 ASN A CA 1
ATOM 759 C C . ASN A 1 94 ? 6.217 -15.063 -24.803 1.00 97.12 94 ASN A C 1
ATOM 761 O O . ASN A 1 94 ? 5.744 -15.600 -23.797 1.00 97.12 94 ASN A O 1
ATOM 765 N N . PRO A 1 95 ? 6.658 -15.808 -25.838 1.00 97.75 95 PRO A N 1
ATOM 766 C CA . PRO A 1 95 ? 6.547 -17.271 -25.869 1.00 97.75 95 PRO A CA 1
ATOM 767 C C . PRO A 1 95 ? 7.240 -18.008 -24.712 1.00 97.75 95 PRO A C 1
ATOM 769 O O . PRO A 1 95 ? 6.862 -19.132 -24.385 1.00 97.75 95 PRO A O 1
ATOM 772 N N . ASP A 1 96 ? 8.254 -17.402 -24.088 1.00 97.25 96 ASP A N 1
ATOM 773 C CA . ASP A 1 96 ? 8.941 -17.958 -22.914 1.00 97.25 96 ASP A CA 1
ATOM 774 C C . ASP A 1 96 ? 8.159 -17.764 -21.598 1.00 97.25 96 ASP A C 1
ATOM 776 O O . ASP A 1 96 ? 8.553 -18.290 -20.555 1.00 97.25 96 ASP A O 1
ATOM 780 N N . GLY A 1 97 ? 7.022 -17.065 -21.652 1.00 98.06 97 GLY A N 1
ATOM 781 C CA . GLY A 1 97 ? 6.150 -16.755 -20.525 1.00 98.06 97 GLY A CA 1
ATOM 782 C C . GLY A 1 97 ? 6.490 -15.454 -19.797 1.00 98.06 97 GLY A C 1
ATOM 783 O O . GLY A 1 97 ? 5.770 -15.116 -18.859 1.00 98.06 97 GLY A O 1
ATOM 784 N N . SER A 1 98 ? 7.544 -14.734 -20.199 1.00 98.31 98 SER A N 1
ATOM 785 C CA . SER A 1 98 ? 7.833 -13.387 -19.689 1.00 98.31 98 SER A CA 1
ATOM 786 C C . SER A 1 98 ? 6.790 -12.378 -20.170 1.00 98.31 98 SER A C 1
ATOM 788 O O . SER A 1 98 ? 6.232 -12.523 -21.258 1.00 98.31 98 SER A O 1
ATOM 790 N N . LEU A 1 99 ? 6.532 -11.341 -19.377 1.00 98.56 99 LEU A N 1
ATOM 791 C CA . LEU A 1 99 ? 5.618 -10.257 -19.729 1.00 98.56 99 LEU A CA 1
ATOM 792 C C . LEU A 1 99 ? 6.401 -8.967 -19.948 1.00 98.56 99 LEU A C 1
ATOM 794 O O . LEU A 1 99 ? 7.058 -8.488 -19.025 1.00 98.56 99 LEU A O 1
ATOM 798 N N . LYS A 1 100 ? 6.309 -8.396 -21.152 1.00 98.12 100 LYS A N 1
ATOM 799 C CA . LYS A 1 100 ? 6.879 -7.090 -21.491 1.00 98.12 100 LYS A CA 1
ATOM 800 C C . LYS A 1 100 ? 5.779 -6.031 -21.495 1.00 98.12 100 LYS A C 1
ATOM 802 O O . LYS A 1 100 ? 4.790 -6.202 -22.196 1.00 98.12 100 LYS A O 1
ATOM 807 N N . VAL A 1 101 ? 5.984 -4.946 -20.755 1.00 98.00 101 VAL A N 1
ATOM 808 C CA . VAL A 1 101 ? 5.174 -3.722 -20.798 1.00 98.00 101 VAL A CA 1
ATOM 809 C C . VAL A 1 101 ? 6.048 -2.597 -21.346 1.00 98.00 101 VAL A C 1
ATOM 811 O O . VAL A 1 101 ? 7.134 -2.369 -20.809 1.00 98.00 101 VAL A O 1
ATOM 814 N N . ALA A 1 102 ? 5.644 -1.942 -22.434 1.00 96.94 102 ALA A N 1
ATOM 815 C CA . ALA A 1 102 ? 6.521 -1.028 -23.168 1.00 96.94 102 ALA A CA 1
ATOM 816 C C . ALA A 1 102 ? 5.800 0.180 -23.768 1.00 96.94 102 ALA A C 1
ATOM 818 O O . ALA A 1 102 ? 4.658 0.067 -24.212 1.00 96.94 102 ALA A O 1
ATOM 819 N N . ASP A 1 103 ? 6.527 1.295 -23.874 1.00 95.44 103 ASP A N 1
ATOM 820 C CA . ASP A 1 103 ? 6.181 2.358 -24.815 1.00 95.44 103 ASP A CA 1
ATOM 821 C C . ASP A 1 103 ? 6.410 1.870 -26.253 1.00 95.44 103 ASP A C 1
ATOM 823 O O . ASP A 1 103 ? 7.511 1.452 -26.635 1.00 95.44 103 ASP A O 1
ATOM 827 N N . ILE A 1 104 ? 5.361 1.946 -27.069 1.00 89.38 104 ILE A N 1
ATOM 828 C CA . ILE A 1 104 ? 5.405 1.631 -28.499 1.00 89.38 104 ILE A CA 1
ATOM 829 C C . ILE A 1 104 ? 5.348 2.881 -29.384 1.00 89.38 104 ILE A C 1
ATOM 831 O O . ILE A 1 104 ? 5.546 2.755 -30.595 1.00 89.38 104 ILE A O 1
ATOM 835 N N . GLY A 1 105 ? 5.143 4.070 -28.819 1.00 84.12 105 GLY A N 1
ATOM 836 C CA . GLY A 1 105 ? 4.925 5.330 -29.527 1.00 84.12 105 GLY A CA 1
ATOM 837 C C . GLY A 1 105 ? 6.182 6.145 -29.836 1.00 84.12 105 GLY A C 1
ATOM 838 O O . GLY A 1 105 ? 6.165 6.870 -30.826 1.00 84.12 105 GLY A O 1
ATOM 839 N N . ASP A 1 106 ? 7.271 5.994 -29.069 1.00 85.19 106 ASP A N 1
ATOM 840 C CA . ASP A 1 106 ? 8.418 6.934 -29.078 1.00 85.19 106 ASP A CA 1
ATOM 841 C C . ASP A 1 106 ? 8.000 8.377 -28.764 1.00 85.19 106 ASP A C 1
ATOM 843 O O . ASP A 1 106 ? 8.398 9.336 -29.430 1.00 85.19 106 ASP A O 1
ATOM 847 N N . VAL A 1 107 ? 7.114 8.536 -27.788 1.00 85.12 107 VAL A N 1
ATOM 848 C CA . VAL A 1 107 ? 6.610 9.847 -27.380 1.00 85.12 107 VAL A CA 1
ATOM 849 C C . VAL A 1 107 ? 7.119 10.128 -25.973 1.00 85.12 107 VAL A C 1
ATOM 851 O O . VAL A 1 107 ? 7.345 9.196 -25.209 1.00 85.12 107 VAL A O 1
ATOM 854 N N . GLY A 1 108 ? 7.364 11.401 -25.662 1.00 90.19 108 GLY A N 1
ATOM 855 C CA . GLY A 1 108 ? 7.830 11.813 -24.340 1.00 90.19 108 GLY A CA 1
ATOM 856 C C . GLY A 1 108 ? 6.686 11.929 -23.339 1.00 90.19 108 GLY A C 1
ATOM 857 O O . GLY A 1 108 ? 5.595 12.374 -23.711 1.00 90.19 108 GLY A O 1
ATOM 858 N N . SER A 1 109 ? 6.952 11.580 -22.085 1.00 92.88 109 SER A N 1
ATOM 859 C CA . SER A 1 109 ? 6.049 11.809 -20.953 1.00 92.88 109 SER A CA 1
ATOM 860 C C . SER A 1 109 ? 6.777 12.479 -19.789 1.00 92.88 109 SER A C 1
ATOM 862 O O . SER A 1 109 ? 7.931 12.893 -19.909 1.00 92.88 109 SER A O 1
ATOM 864 N N . VAL A 1 110 ? 6.071 12.649 -18.674 1.00 90.62 110 VAL A N 1
ATOM 865 C CA . VAL A 1 110 ? 6.672 12.907 -17.364 1.00 90.62 110 VAL A CA 1
ATOM 866 C C . VAL A 1 110 ? 6.115 11.937 -16.316 1.00 90.62 110 VAL A C 1
ATOM 868 O O . VAL A 1 110 ? 5.041 11.359 -16.494 1.00 90.62 110 VAL A O 1
ATOM 871 N N . ASP A 1 111 ? 6.783 11.833 -15.162 1.00 88.12 111 ASP A N 1
ATOM 872 C CA . ASP A 1 111 ? 6.436 10.939 -14.041 1.00 88.12 111 ASP A CA 1
ATOM 873 C C . ASP A 1 111 ? 4.972 11.014 -13.564 1.00 88.12 111 ASP A C 1
ATOM 875 O O . ASP A 1 111 ? 4.508 10.096 -12.889 1.00 88.12 111 ASP A O 1
ATOM 879 N N . THR A 1 112 ? 4.235 12.088 -13.872 1.00 88.94 112 THR A N 1
ATOM 880 C CA . THR A 1 112 ? 2.833 12.289 -13.467 1.00 88.94 112 THR A CA 1
ATOM 881 C C . THR A 1 112 ? 1.799 11.920 -14.530 1.00 88.94 112 THR A C 1
ATOM 883 O O . THR A 1 112 ? 0.616 11.909 -14.202 1.00 88.94 112 THR A O 1
ATOM 886 N N . ASP A 1 113 ? 2.207 11.614 -15.763 1.00 92.50 113 ASP A N 1
ATOM 887 C CA . ASP A 1 113 ? 1.294 11.346 -16.881 1.00 92.50 113 ASP A CA 1
ATOM 888 C C . ASP A 1 113 ? 0.705 9.925 -16.811 1.00 92.50 113 ASP A C 1
ATOM 890 O O . ASP A 1 113 ? 1.425 8.960 -17.073 1.00 92.50 113 ASP A O 1
ATOM 894 N N . PRO A 1 114 ? -0.598 9.740 -16.512 1.00 91.44 114 PRO A N 1
ATOM 895 C CA . PRO A 1 114 ? -1.151 8.407 -16.250 1.00 91.44 114 PRO A CA 1
ATOM 896 C C . PRO A 1 114 ? -1.073 7.447 -17.445 1.00 91.44 114 PRO A C 1
ATOM 898 O O . PRO A 1 114 ? -0.891 6.246 -17.250 1.00 91.44 114 PRO A O 1
ATOM 901 N N . PHE A 1 115 ? -1.155 7.969 -18.675 1.00 93.44 115 PHE A N 1
ATOM 902 C CA . PHE A 1 115 ? -1.095 7.165 -19.900 1.00 93.44 115 PHE A CA 1
ATOM 903 C C . PHE A 1 115 ? 0.258 6.465 -20.110 1.00 93.44 115 PHE A C 1
ATOM 905 O O . PHE A 1 115 ? 0.308 5.439 -20.795 1.00 93.44 115 PHE A O 1
ATOM 912 N N . ALA A 1 116 ? 1.323 6.976 -19.481 1.00 94.88 116 ALA A N 1
ATOM 913 C CA . ALA A 1 116 ? 2.688 6.451 -19.510 1.00 94.88 116 ALA A CA 1
ATOM 914 C C . ALA A 1 116 ? 3.073 5.716 -18.212 1.00 94.88 116 ALA A C 1
ATOM 916 O O . ALA A 1 116 ? 4.250 5.586 -17.871 1.00 94.88 116 ALA A O 1
ATOM 917 N N . GLN A 1 117 ? 2.080 5.237 -17.461 1.00 94.25 117 GLN A N 1
ATOM 918 C CA . GLN A 1 117 ? 2.276 4.523 -16.204 1.00 94.25 117 GLN A CA 1
ATOM 919 C C . GLN A 1 117 ? 1.557 3.183 -16.225 1.00 94.25 117 GLN A C 1
ATOM 921 O O . GLN A 1 117 ? 0.516 3.008 -16.859 1.00 94.25 117 GLN A O 1
ATOM 926 N N . PHE A 1 118 ? 2.067 2.241 -15.440 1.00 95.00 118 PHE A N 1
ATOM 927 C CA . PHE A 1 118 ? 1.307 1.052 -15.085 1.00 95.00 118 PHE A CA 1
ATOM 928 C C . PHE A 1 118 ? 1.639 0.612 -13.666 1.00 95.00 118 PHE A C 1
ATOM 930 O O . PHE A 1 118 ? 2.758 0.779 -13.179 1.00 95.00 118 PHE A O 1
ATOM 937 N N . THR A 1 119 ? 0.656 0.028 -12.988 1.00 94.12 119 THR A N 1
ATOM 938 C CA . THR A 1 119 ? 0.840 -0.554 -11.658 1.00 94.12 119 THR A CA 1
ATOM 939 C C . THR A 1 119 ? 0.630 -2.051 -11.705 1.00 94.12 119 THR A C 1
ATOM 941 O O . THR A 1 119 ? -0.401 -2.516 -12.176 1.00 94.12 119 THR A O 1
ATOM 944 N N . THR A 1 120 ? 1.574 -2.812 -11.168 1.00 92.25 120 THR A N 1
ATOM 945 C CA . THR A 1 120 ? 1.433 -4.261 -10.984 1.00 92.25 120 THR A CA 1
ATOM 946 C C . THR A 1 120 ? 1.077 -4.564 -9.538 1.00 92.25 120 THR A C 1
ATOM 948 O O . THR A 1 120 ? 1.705 -4.019 -8.634 1.00 92.25 120 THR A O 1
ATOM 951 N N . LEU A 1 121 ? 0.077 -5.418 -9.317 1.00 91.25 121 LEU A N 1
ATOM 952 C CA . LEU A 1 121 ? -0.132 -6.104 -8.045 1.00 91.25 121 LEU A CA 1
ATOM 953 C C . LEU A 1 121 ? 0.537 -7.464 -8.125 1.00 91.25 121 LEU A C 1
ATOM 955 O O . LEU A 1 121 ? 0.309 -8.202 -9.083 1.00 91.25 121 LEU A O 1
ATOM 959 N N . PHE A 1 122 ? 1.326 -7.808 -7.122 1.00 89.31 122 PHE A N 1
ATOM 960 C CA . PHE A 1 122 ? 2.016 -9.082 -7.069 1.00 89.31 122 PHE A CA 1
ATOM 961 C C . PHE A 1 122 ? 2.032 -9.621 -5.644 1.00 89.31 122 PHE A C 1
ATOM 963 O O . PHE A 1 122 ? 2.104 -8.868 -4.670 1.00 89.31 122 PHE A O 1
ATOM 970 N N . THR A 1 123 ? 1.999 -10.945 -5.545 1.00 89.75 123 THR A N 1
ATOM 971 C CA . THR A 1 123 ? 2.050 -11.665 -4.273 1.00 89.75 123 THR A CA 1
ATOM 972 C C . THR A 1 123 ? 3.338 -12.477 -4.187 1.00 89.75 123 THR A C 1
ATOM 974 O O . THR A 1 123 ? 3.696 -13.228 -5.100 1.00 89.75 123 THR A O 1
ATOM 977 N N . GLY A 1 124 ? 4.057 -12.331 -3.076 1.00 91.81 124 GLY A N 1
ATOM 978 C CA . GLY A 1 124 ? 5.292 -13.055 -2.783 1.00 91.81 124 GLY A CA 1
ATOM 979 C C . GLY A 1 124 ? 6.422 -12.156 -2.284 1.00 91.81 124 GLY A C 1
ATOM 980 O O . GLY A 1 124 ? 6.284 -10.948 -2.138 1.00 91.81 124 GLY A O 1
ATOM 981 N N . GLY A 1 125 ? 7.571 -12.759 -1.979 1.00 92.88 125 GLY A N 1
ATOM 982 C CA . GLY A 1 125 ? 8.706 -12.048 -1.375 1.00 92.88 125 GLY A CA 1
ATOM 983 C C . GLY A 1 125 ? 9.767 -11.541 -2.346 1.00 92.88 125 GLY A C 1
ATOM 984 O O . GLY A 1 125 ? 10.744 -10.924 -1.924 1.00 92.88 125 GLY A O 1
ATOM 985 N N . LYS A 1 126 ? 9.628 -11.840 -3.641 1.00 94.00 126 LYS A N 1
ATOM 986 C CA . LYS A 1 126 ? 10.656 -11.577 -4.650 1.00 94.00 126 LYS A CA 1
ATOM 987 C C . LYS A 1 126 ? 10.036 -11.364 -6.022 1.00 94.00 126 LYS A C 1
ATOM 989 O O . LYS A 1 126 ? 9.186 -12.152 -6.438 1.00 94.00 126 LYS A O 1
ATOM 994 N N . MET A 1 127 ? 10.572 -10.386 -6.738 1.00 94.19 127 MET A N 1
ATOM 995 C CA . MET A 1 127 ? 10.307 -10.144 -8.151 1.00 94.19 127 MET A CA 1
ATOM 996 C C . MET A 1 127 ? 11.614 -9.941 -8.916 1.00 94.19 127 MET A C 1
ATOM 998 O O . MET A 1 127 ? 12.589 -9.406 -8.378 1.00 94.19 127 MET A O 1
ATOM 1002 N N . THR A 1 128 ? 11.611 -10.331 -10.181 1.00 96.50 128 THR A N 1
ATOM 1003 C CA . THR A 1 128 ? 12.715 -10.132 -11.110 1.00 96.50 128 THR A CA 1
ATOM 1004 C C . THR A 1 128 ? 12.176 -9.514 -12.393 1.00 96.50 128 THR A C 1
ATOM 1006 O O . THR A 1 128 ? 11.273 -10.047 -13.039 1.00 96.50 128 THR A O 1
ATOM 1009 N N . PHE A 1 129 ? 12.739 -8.369 -12.763 1.00 96.75 129 PHE A N 1
ATOM 1010 C CA . PHE A 1 129 ? 12.355 -7.645 -13.966 1.00 96.75 129 PHE A CA 1
ATOM 1011 C C . PHE A 1 129 ? 13.567 -6.993 -14.624 1.00 96.75 129 PHE A C 1
ATOM 1013 O O . PHE A 1 129 ? 14.589 -6.733 -13.988 1.00 96.75 129 PHE A O 1
ATOM 1020 N N . THR A 1 130 ? 13.457 -6.733 -15.919 1.00 97.19 130 THR A N 1
ATOM 1021 C CA . THR A 1 130 ? 14.424 -5.957 -16.694 1.00 97.19 130 THR A CA 1
ATOM 1022 C C . THR A 1 130 ? 13.798 -4.630 -17.050 1.00 97.19 130 THR A C 1
ATOM 1024 O O . THR A 1 130 ? 12.791 -4.625 -17.747 1.00 97.19 130 THR A O 1
ATOM 1027 N N . TRP A 1 131 ? 14.394 -3.528 -16.605 1.00 96.19 131 TRP A N 1
ATOM 1028 C CA . TRP A 1 131 ? 14.079 -2.210 -17.150 1.00 96.19 131 TRP A CA 1
ATOM 1029 C C . TRP A 1 131 ? 15.056 -1.882 -18.272 1.00 96.19 131 TRP A C 1
ATOM 1031 O O . TRP A 1 131 ? 16.246 -2.201 -18.175 1.00 96.19 131 TRP A O 1
ATOM 1041 N N . GLY A 1 132 ? 14.567 -1.296 -19.356 1.00 95.56 132 GLY A N 1
ATOM 1042 C CA . GLY A 1 132 ? 15.363 -1.112 -20.555 1.00 95.56 132 GLY A CA 1
ATOM 1043 C C . GLY A 1 132 ? 14.788 -0.104 -21.529 1.00 95.56 132 GLY A C 1
ATOM 1044 O O . GLY A 1 132 ? 13.705 0.430 -21.323 1.00 95.56 132 GLY A O 1
ATOM 1045 N N . LYS A 1 133 ? 15.537 0.124 -22.608 1.00 95.31 133 LYS A N 1
ATOM 1046 C CA . LYS A 1 133 ? 15.139 0.952 -23.749 1.00 95.31 133 LYS A CA 1
ATOM 1047 C C . LYS A 1 133 ? 15.452 0.208 -25.032 1.00 95.31 133 LYS A C 1
ATOM 1049 O O . LYS A 1 133 ? 16.555 -0.326 -25.200 1.00 95.31 133 LYS A O 1
ATOM 1054 N N . ASP A 1 134 ? 14.498 0.192 -25.950 1.00 95.50 134 ASP A N 1
ATOM 1055 C CA . ASP A 1 134 ? 14.736 -0.275 -27.308 1.00 95.50 134 ASP A CA 1
ATOM 1056 C C . ASP A 1 134 ? 15.411 0.832 -28.128 1.00 95.50 134 ASP A C 1
ATOM 1058 O O . ASP A 1 134 ? 14.784 1.583 -28.870 1.00 95.50 134 ASP A O 1
ATOM 1062 N N . TYR A 1 135 ? 16.727 0.955 -27.947 1.00 95.19 135 TYR A N 1
ATOM 1063 C CA . TYR A 1 135 ? 17.540 1.955 -28.637 1.00 95.19 135 TYR A CA 1
ATOM 1064 C C . TYR A 1 135 ? 17.461 1.843 -30.164 1.00 95.19 135 TYR A C 1
ATOM 1066 O O . TYR A 1 135 ? 17.529 2.862 -30.845 1.00 95.19 135 TYR A O 1
ATOM 1074 N N . GLU A 1 136 ? 17.337 0.633 -30.714 1.00 94.75 136 GLU A N 1
ATOM 1075 C CA . GLU A 1 136 ? 17.237 0.445 -32.163 1.00 94.75 136 GLU A CA 1
ATOM 1076 C C . GLU A 1 136 ? 15.905 0.993 -32.681 1.00 94.75 136 GLU A C 1
ATOM 1078 O O . GLU A 1 136 ? 15.899 1.784 -33.625 1.00 94.75 136 GLU A O 1
ATOM 1083 N N . ALA A 1 137 ? 14.796 0.660 -32.010 1.00 94.19 137 ALA A N 1
ATOM 1084 C CA . ALA A 1 137 ? 13.480 1.201 -32.341 1.00 94.19 137 ALA A CA 1
ATOM 1085 C C . ALA A 1 137 ? 13.378 2.721 -32.124 1.00 94.19 137 ALA A C 1
ATOM 1087 O O . ALA A 1 137 ? 12.631 3.377 -32.846 1.00 94.19 137 ALA A O 1
ATOM 1088 N N . ALA A 1 138 ? 14.144 3.276 -31.180 1.00 93.62 138 ALA A N 1
ATOM 1089 C CA . ALA A 1 138 ? 14.279 4.718 -30.948 1.00 93.62 138 ALA A CA 1
ATOM 1090 C C . ALA A 1 138 ? 15.290 5.405 -31.900 1.00 93.62 138 ALA A C 1
ATOM 1092 O O . ALA A 1 138 ? 15.611 6.581 -31.738 1.00 93.62 138 ALA A O 1
ATOM 1093 N N . GLY A 1 139 ? 15.857 4.686 -32.879 1.00 94.06 139 GLY A N 1
ATOM 1094 C CA . GLY A 1 139 ? 16.723 5.259 -33.920 1.00 94.06 139 GLY A CA 1
ATOM 1095 C C . GLY A 1 139 ? 18.190 5.493 -33.528 1.00 94.06 139 GLY A C 1
ATOM 1096 O O . GLY A 1 139 ? 18.925 6.167 -34.256 1.00 94.06 139 GLY A O 1
ATOM 1097 N N . TYR A 1 140 ? 18.657 4.935 -32.411 1.00 94.12 140 TYR A N 1
ATOM 1098 C CA . TYR A 1 140 ? 20.039 5.071 -31.945 1.00 94.12 140 TYR A CA 1
ATOM 1099 C C . TYR A 1 140 ? 20.980 4.070 -32.624 1.00 94.12 140 TYR A C 1
ATOM 1101 O O . TYR A 1 140 ? 20.643 2.912 -32.882 1.00 94.12 140 TYR A O 1
ATOM 1109 N N . ASN A 1 141 ? 22.228 4.489 -32.844 1.00 94.50 141 ASN A N 1
ATOM 1110 C CA . ASN A 1 141 ? 23.257 3.658 -33.466 1.00 94.50 141 ASN A CA 1
ATOM 1111 C C . ASN A 1 141 ? 24.123 2.953 -32.408 1.00 94.50 141 ASN A C 1
ATOM 1113 O O . ASN A 1 141 ? 24.567 3.569 -31.442 1.00 94.50 141 ASN A O 1
ATOM 1117 N N . LYS A 1 142 ? 24.463 1.678 -32.636 1.00 95.88 142 LYS A N 1
ATOM 1118 C CA . LYS A 1 142 ? 25.339 0.903 -31.737 1.00 95.88 142 LYS A CA 1
ATOM 1119 C C . LYS A 1 142 ? 26.723 1.530 -31.537 1.00 95.88 142 LYS A C 1
ATOM 1121 O O . LYS A 1 142 ? 27.316 1.335 -30.488 1.00 95.88 142 LYS A O 1
ATOM 1126 N N . ASN A 1 143 ? 27.232 2.317 -32.483 1.00 95.88 143 ASN A N 1
ATOM 1127 C CA . ASN A 1 143 ? 28.544 2.974 -32.405 1.00 95.88 143 ASN A CA 1
ATOM 1128 C C . ASN A 1 143 ? 28.573 4.239 -31.530 1.00 95.88 143 ASN A C 1
ATOM 1130 O O . ASN A 1 143 ? 29.522 5.019 -31.600 1.00 95.88 143 ASN A O 1
ATOM 1134 N N . GLN A 1 144 ? 27.539 4.466 -30.724 1.00 94.25 144 GLN A N 1
ATOM 1135 C CA . GLN A 1 144 ? 27.495 5.551 -29.752 1.00 94.25 144 GLN A CA 1
ATOM 1136 C C . GLN A 1 144 ? 28.220 5.187 -28.450 1.00 94.25 144 GLN A C 1
ATOM 1138 O O . GLN A 1 144 ? 28.673 4.061 -28.233 1.00 94.25 144 GLN A O 1
ATOM 1143 N N . SER A 1 145 ? 28.357 6.189 -27.589 1.00 93.19 145 SER A N 1
ATOM 1144 C CA . SER A 1 145 ? 29.005 6.111 -26.286 1.00 93.19 145 SER A CA 1
ATOM 1145 C C . SER A 1 145 ? 28.216 6.975 -25.313 1.00 93.19 145 SER A C 1
ATOM 1147 O O . SER A 1 145 ? 27.803 8.079 -25.670 1.00 93.19 145 SER A O 1
ATOM 1149 N N . ALA A 1 146 ? 28.049 6.509 -24.080 1.00 91.44 146 ALA A N 1
ATOM 1150 C CA . ALA A 1 146 ? 27.615 7.355 -22.981 1.00 91.44 146 ALA A CA 1
ATOM 1151 C C . ALA A 1 146 ? 28.597 8.526 -22.828 1.00 91.44 146 ALA A C 1
ATOM 1153 O O . ALA A 1 146 ? 29.812 8.367 -23.002 1.00 91.44 146 ALA A O 1
ATOM 1154 N N . ALA A 1 147 ? 28.071 9.711 -22.526 1.00 87.44 147 ALA A N 1
ATOM 1155 C CA . ALA A 1 147 ? 28.907 10.878 -22.306 1.00 87.44 147 ALA A CA 1
ATOM 1156 C C . ALA A 1 147 ? 29.706 10.713 -21.005 1.00 87.44 147 ALA A C 1
ATOM 1158 O O . ALA A 1 147 ? 29.165 10.362 -19.953 1.00 87.44 147 ALA A O 1
ATOM 1159 N N . LYS A 1 148 ? 31.013 10.977 -21.075 1.00 84.50 148 LYS A N 1
ATOM 1160 C CA . LYS A 1 148 ? 31.904 10.856 -19.918 1.00 84.50 148 LYS A CA 1
ATOM 1161 C C . LYS A 1 148 ? 31.493 11.832 -18.819 1.00 84.50 148 LYS A C 1
ATOM 1163 O O . LYS A 1 148 ? 31.306 13.015 -19.080 1.00 84.50 148 LYS A O 1
ATOM 1168 N N . GLY A 1 149 ? 31.417 11.333 -17.588 1.00 80.75 149 GLY A N 1
ATOM 1169 C CA . GLY A 1 149 ? 31.084 12.137 -16.410 1.00 80.75 149 GLY A CA 1
ATOM 1170 C C . GLY A 1 149 ? 29.587 12.366 -16.178 1.00 80.75 149 GLY A C 1
ATOM 1171 O O . GLY A 1 149 ? 29.251 13.039 -15.208 1.00 80.75 149 GLY A O 1
ATOM 1172 N N . LEU A 1 150 ? 28.697 11.809 -17.010 1.00 80.94 150 LEU A N 1
ATOM 1173 C CA . LEU A 1 150 ? 27.256 11.793 -16.740 1.00 80.94 150 LEU A CA 1
ATOM 1174 C C . LEU A 1 150 ? 26.846 10.522 -15.987 1.00 80.94 150 LEU A C 1
ATOM 1176 O O . LEU A 1 150 ? 27.422 9.454 -16.186 1.00 80.94 150 LEU A O 1
ATOM 1180 N N . ALA A 1 151 ? 25.808 10.640 -15.159 1.00 81.81 151 ALA A N 1
ATOM 1181 C CA . ALA A 1 151 ? 25.213 9.514 -14.439 1.00 81.81 151 ALA A CA 1
ATOM 1182 C C . ALA A 1 151 ? 24.365 8.593 -15.350 1.00 81.81 151 ALA A C 1
ATOM 1184 O O . ALA A 1 151 ? 23.991 7.492 -14.950 1.00 81.81 151 ALA A O 1
ATOM 1185 N N . GLY A 1 152 ? 24.099 9.005 -16.589 1.00 81.56 152 GLY A N 1
ATOM 1186 C CA . GLY A 1 152 ? 23.182 8.348 -17.521 1.00 81.56 152 GLY A CA 1
ATOM 1187 C C . GLY A 1 152 ? 22.023 9.275 -17.884 1.00 81.56 152 GLY A C 1
ATOM 1188 O O . GLY A 1 152 ? 21.755 10.232 -17.164 1.00 81.56 152 GLY A O 1
ATOM 1189 N N . ASN A 1 153 ? 21.390 8.998 -19.020 1.00 87.06 153 ASN A N 1
ATOM 1190 C CA . ASN A 1 153 ? 20.342 9.819 -19.624 1.00 87.06 153 ASN A CA 1
ATOM 1191 C C . ASN A 1 153 ? 18.946 9.210 -19.474 1.00 87.06 153 ASN A C 1
ATOM 1193 O O . ASN A 1 153 ? 17.992 9.953 -19.304 1.00 87.06 153 ASN A O 1
ATOM 1197 N N . GLU A 1 154 ? 18.827 7.883 -19.541 1.00 91.00 154 GLU A N 1
ATOM 1198 C CA . GLU A 1 154 ? 17.541 7.206 -19.377 1.00 91.00 154 GLU A CA 1
ATOM 1199 C C . GLU A 1 154 ? 17.296 7.007 -17.887 1.00 91.00 154 GLU A C 1
ATOM 1201 O O . GLU A 1 154 ? 18.218 6.580 -17.179 1.00 91.00 154 GLU A O 1
ATOM 1206 N N . TYR A 1 155 ? 16.082 7.278 -17.418 1.00 89.31 155 TYR A N 1
ATOM 1207 C CA . TYR A 1 155 ? 15.737 7.269 -16.002 1.00 89.31 155 TYR A CA 1
ATOM 1208 C C . TYR A 1 155 ? 14.695 6.199 -15.688 1.00 89.31 155 TYR A C 1
ATOM 1210 O O . TYR A 1 155 ? 13.649 6.134 -16.316 1.00 89.31 155 TYR A O 1
ATOM 1218 N N . PHE A 1 156 ? 14.986 5.357 -14.699 1.00 89.88 156 PHE A N 1
ATOM 1219 C CA . PHE A 1 156 ? 14.001 4.467 -14.105 1.00 89.88 156 PHE A CA 1
ATOM 1220 C C . PHE A 1 156 ? 13.366 5.158 -12.906 1.00 89.88 156 PHE A C 1
ATOM 1222 O O . PHE A 1 156 ? 14.038 5.381 -11.888 1.00 89.88 156 PHE A O 1
ATOM 1229 N N . ALA A 1 157 ? 12.066 5.405 -13.011 1.00 80.69 157 ALA A N 1
ATOM 1230 C CA . ALA A 1 157 ? 11.256 5.966 -11.950 1.00 80.69 157 ALA A CA 1
ATOM 1231 C C . ALA A 1 157 ? 10.298 4.922 -11.357 1.00 80.69 157 ALA A C 1
ATOM 1233 O O . ALA A 1 157 ? 9.752 4.056 -12.043 1.00 80.69 157 ALA A O 1
ATOM 1234 N N . TYR A 1 158 ? 10.086 5.031 -10.048 1.00 85.50 158 TYR A N 1
ATOM 1235 C CA . TYR A 1 158 ? 9.133 4.236 -9.282 1.00 85.50 158 TYR A CA 1
ATOM 1236 C C . TYR A 1 158 ? 8.273 5.174 -8.437 1.00 85.50 158 TYR A C 1
ATOM 1238 O O . TYR A 1 158 ? 8.787 6.137 -7.865 1.00 85.50 158 TYR A O 1
ATOM 1246 N N . SER A 1 159 ? 6.987 4.854 -8.313 1.00 85.50 159 SER A N 1
ATOM 1247 C CA . SER A 1 159 ? 6.065 5.558 -7.428 1.00 85.50 159 SER A CA 1
ATOM 1248 C C . SER A 1 159 ? 5.434 4.600 -6.420 1.00 85.50 159 SER A C 1
ATOM 1250 O O . SER A 1 159 ? 5.024 3.486 -6.751 1.00 85.50 159 SER A O 1
ATOM 1252 N N . ASP A 1 160 ? 5.331 5.058 -5.176 1.00 78.56 160 ASP A N 1
ATOM 1253 C CA . ASP A 1 160 ? 4.611 4.400 -4.088 1.00 78.56 160 ASP A CA 1
ATOM 1254 C C . ASP A 1 160 ? 3.131 4.808 -4.024 1.00 78.56 160 ASP A C 1
ATOM 1256 O O . ASP A 1 160 ? 2.418 4.394 -3.108 1.00 78.56 160 ASP A O 1
ATOM 1260 N N . GLN A 1 161 ? 2.630 5.562 -5.007 1.00 81.00 161 GLN A N 1
ATOM 1261 C CA . GLN A 1 161 ? 1.210 5.873 -5.096 1.00 81.00 161 GLN A CA 1
ATOM 1262 C C . GLN A 1 161 ? 0.390 4.600 -5.278 1.00 81.00 161 GLN A C 1
ATOM 1264 O O . GLN A 1 161 ? 0.582 3.843 -6.236 1.00 81.00 161 GLN A O 1
ATOM 1269 N N . LYS A 1 162 ? -0.566 4.394 -4.371 1.00 81.69 162 LYS A N 1
ATOM 1270 C CA . LYS A 1 162 ? -1.488 3.265 -4.443 1.00 81.69 162 LYS A CA 1
ATOM 1271 C C . LYS A 1 162 ? -2.285 3.305 -5.752 1.00 81.69 162 LYS A C 1
ATOM 1273 O O . LYS A 1 162 ? -2.711 4.378 -6.170 1.00 81.69 162 LYS A O 1
ATOM 1278 N N . PRO A 1 163 ? -2.511 2.153 -6.406 1.00 79.06 163 PRO A N 1
ATOM 1279 C CA . PRO A 1 163 ? -3.349 2.096 -7.604 1.00 79.06 163 PRO A CA 1
ATOM 1280 C C . PRO A 1 163 ? -4.839 2.185 -7.277 1.00 79.06 163 PRO A C 1
ATOM 1282 O O . PRO A 1 163 ? -5.630 2.643 -8.093 1.00 79.06 163 PRO A O 1
ATOM 1285 N N . VAL A 1 164 ? -5.226 1.701 -6.098 1.00 81.94 164 VAL A N 1
ATOM 1286 C CA . VAL A 1 164 ? -6.604 1.643 -5.622 1.00 81.94 164 VAL A CA 1
ATOM 1287 C C . VAL A 1 164 ? -6.617 1.808 -4.108 1.00 81.94 164 VAL A C 1
ATOM 1289 O O . VAL A 1 164 ? -5.650 1.450 -3.431 1.00 81.94 164 VAL A O 1
ATOM 1292 N N . ARG A 1 165 ? -7.741 2.300 -3.586 1.00 87.19 165 ARG A N 1
ATOM 1293 C CA . ARG A 1 165 ? -8.012 2.349 -2.148 1.00 87.19 165 ARG A CA 1
ATOM 1294 C C . ARG A 1 165 ? -7.854 0.959 -1.526 1.00 87.19 165 ARG A C 1
ATOM 1296 O O . ARG A 1 165 ? -8.319 -0.033 -2.094 1.00 87.19 165 ARG A O 1
ATOM 1303 N N . THR A 1 166 ? -7.257 0.900 -0.340 1.00 87.06 166 THR A N 1
ATOM 1304 C CA . THR A 1 166 ? -7.180 -0.341 0.443 1.00 87.06 166 THR A CA 1
ATOM 1305 C C . THR A 1 166 ? -8.584 -0.802 0.826 1.00 87.06 166 THR A C 1
ATOM 1307 O O . THR A 1 166 ? -9.464 0.013 1.117 1.00 87.06 166 THR A O 1
ATOM 1310 N N . GLU A 1 167 ? -8.811 -2.113 0.853 1.00 86.62 167 GLU A N 1
ATOM 1311 C CA . GLU A 1 167 ? -10.061 -2.644 1.387 1.00 86.62 167 GLU A CA 1
ATOM 1312 C C . GLU A 1 167 ? -10.264 -2.239 2.855 1.00 86.62 167 GLU A C 1
ATOM 1314 O O . GLU A 1 167 ? -9.318 -1.966 3.596 1.00 86.62 167 GLU A O 1
ATOM 1319 N N . THR A 1 168 ? -11.525 -2.171 3.280 1.00 87.31 168 THR A N 1
ATOM 1320 C CA . THR A 1 168 ? -11.845 -1.868 4.675 1.00 87.31 168 THR A CA 1
ATOM 1321 C C . THR A 1 168 ? -11.450 -3.046 5.555 1.00 87.31 168 THR A C 1
ATOM 1323 O O . THR A 1 168 ? -11.971 -4.152 5.403 1.00 87.31 168 THR A O 1
ATOM 1326 N N . LEU A 1 169 ? -10.529 -2.794 6.481 1.00 90.94 169 LEU A N 1
ATOM 1327 C CA . LEU A 1 169 ? -10.041 -3.795 7.416 1.00 90.94 169 LEU A CA 1
ATOM 1328 C C . LEU A 1 169 ? -11.095 -4.094 8.490 1.00 90.94 169 LEU A C 1
ATOM 1330 O O . LEU A 1 169 ? -11.975 -3.285 8.782 1.00 90.94 169 LEU A O 1
ATOM 1334 N N . LYS A 1 170 ? -11.037 -5.295 9.069 1.00 92.25 170 LYS A N 1
ATOM 1335 C CA . LYS A 1 170 ? -11.951 -5.682 10.150 1.00 92.25 170 LYS A CA 1
ATOM 1336 C C . LYS A 1 170 ? -11.386 -5.221 11.496 1.00 92.25 170 LYS A C 1
ATOM 1338 O O . LYS A 1 170 ? -10.218 -5.503 11.767 1.00 92.25 170 LYS A O 1
ATOM 1343 N N . PRO A 1 171 ? -12.183 -4.556 12.351 1.00 95.94 171 PRO A N 1
ATOM 1344 C CA . PRO A 1 171 ? -11.749 -4.227 13.699 1.00 95.94 171 PRO A CA 1
ATOM 1345 C C . PRO A 1 171 ? -11.659 -5.485 14.572 1.00 95.94 171 PRO A C 1
ATOM 1347 O O . PRO A 1 171 ? -12.321 -6.491 14.309 1.00 95.94 171 PRO A O 1
ATOM 1350 N N . THR A 1 172 ? -10.874 -5.405 15.644 1.00 96.62 172 THR A N 1
ATOM 1351 C CA . THR A 1 172 ? -10.800 -6.430 16.697 1.00 96.62 172 THR A CA 1
ATOM 1352 C C . THR A 1 172 ? -11.326 -5.845 18.001 1.00 96.62 172 THR A C 1
ATOM 1354 O O . THR A 1 172 ? -10.985 -4.715 18.327 1.00 96.62 172 THR A O 1
ATOM 1357 N N . LYS A 1 173 ? -12.137 -6.595 18.754 1.00 96.38 173 LYS A N 1
ATOM 1358 C CA . LYS A 1 173 ? -12.658 -6.194 20.070 1.00 96.38 173 LYS A CA 1
ATOM 1359 C C . LYS A 1 173 ? -12.139 -7.150 21.132 1.00 96.38 173 LYS A C 1
ATOM 1361 O O . LYS A 1 173 ? -12.300 -8.358 20.988 1.00 96.38 173 LYS A O 1
ATOM 1366 N N . LEU A 1 174 ? -11.542 -6.593 22.176 1.00 97.38 174 LEU A N 1
ATOM 1367 C CA . LEU A 1 174 ? -11.037 -7.328 23.328 1.00 97.38 174 LEU A CA 1
ATOM 1368 C C . LEU A 1 174 ? -11.550 -6.699 24.619 1.00 97.38 174 LEU A C 1
ATOM 1370 O O . LEU A 1 174 ? -11.896 -5.516 24.642 1.00 97.38 174 LEU A O 1
ATOM 1374 N N . VAL A 1 175 ? -11.582 -7.482 25.688 1.00 96.88 175 VAL A N 1
ATOM 1375 C CA . VAL A 1 175 ? -11.996 -7.068 27.024 1.00 96.88 175 VAL A CA 1
ATOM 1376 C C . VAL A 1 175 ? -10.875 -7.292 28.032 1.00 96.88 175 VAL A C 1
ATOM 1378 O O . VAL A 1 175 ? -10.067 -8.216 27.911 1.00 96.88 175 VAL A O 1
ATOM 1381 N N . ASN A 1 176 ? -10.784 -6.355 28.967 1.00 94.56 176 ASN A N 1
ATOM 1382 C CA . ASN A 1 176 ? -9.775 -6.281 30.002 1.00 94.56 176 ASN A CA 1
ATOM 1383 C C . ASN A 1 176 ? -10.432 -5.830 31.306 1.00 94.56 176 ASN A C 1
ATOM 1385 O O . ASN A 1 176 ? -11.052 -4.764 31.345 1.00 94.56 176 ASN A O 1
ATOM 1389 N N . ASP A 1 177 ? -10.184 -6.547 32.389 1.00 93.00 177 ASP A N 1
ATOM 1390 C CA . ASP A 1 177 ? -10.544 -6.128 33.738 1.00 93.00 177 ASP A CA 1
ATOM 1391 C C . ASP A 1 177 ? -9.315 -6.213 34.660 1.00 93.00 177 ASP A C 1
ATOM 1393 O O . ASP A 1 177 ? -8.187 -5.896 34.245 1.00 93.00 177 ASP A O 1
ATOM 1397 N N . LYS A 1 178 ? -9.512 -6.514 35.943 1.00 91.50 178 LYS A N 1
ATOM 1398 C CA . LYS A 1 178 ? -8.440 -6.535 36.934 1.00 91.50 178 LYS A CA 1
ATOM 1399 C C . LYS A 1 178 ? -7.499 -7.729 36.747 1.00 91.50 178 LYS A C 1
ATOM 1401 O O . LYS A 1 178 ? -6.292 -7.551 36.948 1.00 91.50 178 LYS A O 1
ATOM 1406 N N . ASP A 1 179 ? -8.014 -8.894 36.382 1.00 91.44 179 ASP A N 1
ATOM 1407 C CA . ASP A 1 179 ? -7.290 -10.168 36.322 1.00 91.44 179 ASP A CA 1
ATOM 1408 C C . ASP A 1 179 ? -7.349 -10.845 34.943 1.00 91.44 179 ASP A C 1
ATOM 1410 O O . ASP A 1 179 ? -6.471 -11.650 34.619 1.00 91.44 179 ASP A O 1
ATOM 1414 N N . GLU A 1 180 ? -8.266 -10.427 34.076 1.00 91.44 180 GLU A N 1
ATOM 1415 C CA . GLU A 1 180 ? -8.361 -10.820 32.679 1.00 91.44 180 GLU A CA 1
ATOM 1416 C C . GLU A 1 180 ? -7.764 -9.748 31.754 1.00 91.44 180 GLU A C 1
ATOM 1418 O O . GLU A 1 180 ? -8.017 -8.543 31.870 1.00 91.44 180 GLU A O 1
ATOM 1423 N N . LYS A 1 181 ? -6.923 -10.193 30.810 1.00 94.81 181 LYS A N 1
ATOM 1424 C CA . LYS A 1 181 ? -6.277 -9.338 29.806 1.00 94.81 181 LYS A CA 1
ATOM 1425 C C . LYS A 1 181 ? -6.481 -9.876 28.404 1.00 94.81 181 LYS A C 1
ATOM 1427 O O . LYS A 1 181 ? -6.282 -11.072 28.174 1.00 94.81 181 LYS A O 1
ATOM 1432 N N . ASP A 1 182 ? -6.830 -8.969 27.497 1.00 93.69 182 ASP A N 1
ATOM 1433 C CA . ASP A 1 182 ? -6.992 -9.202 26.063 1.00 93.69 182 ASP A CA 1
ATOM 1434 C C . ASP A 1 182 ? -7.837 -10.448 25.746 1.00 93.69 182 ASP A C 1
ATOM 1436 O O . ASP A 1 182 ? -7.459 -11.309 24.946 1.00 93.69 182 ASP A O 1
ATOM 1440 N N . LYS A 1 183 ? -8.989 -10.561 26.418 1.00 96.50 183 LYS A N 1
ATOM 1441 C CA . LYS A 1 183 ? -9.957 -11.650 26.233 1.00 96.50 183 LYS A CA 1
ATOM 1442 C C . LYS A 1 183 ? -11.057 -11.268 25.253 1.00 96.50 183 LYS A C 1
ATOM 1444 O O . LYS A 1 183 ? -11.210 -10.106 24.894 1.00 96.50 183 LYS A O 1
ATOM 1449 N N . THR A 1 184 ? -11.831 -12.251 24.808 1.00 94.19 184 THR A N 1
ATOM 1450 C CA . THR A 1 184 ? -13.016 -12.046 23.955 1.00 94.19 184 THR A CA 1
ATOM 1451 C C . THR A 1 184 ? -14.330 -12.053 24.734 1.00 94.19 184 THR A C 1
ATOM 1453 O O . THR A 1 184 ? -15.359 -11.685 24.180 1.00 94.19 184 THR A O 1
ATOM 1456 N N . GLU A 1 185 ? -14.279 -12.467 25.994 1.00 92.44 185 GLU A N 1
ATOM 1457 C CA . GLU A 1 185 ? -15.386 -12.634 26.940 1.00 92.44 185 GLU A CA 1
ATOM 1458 C C . GLU A 1 185 ? -14.839 -12.266 28.323 1.00 92.44 185 GLU A C 1
ATOM 1460 O O . GLU A 1 185 ? -13.629 -12.388 28.545 1.00 92.44 185 GLU A O 1
ATOM 1465 N N . ASN A 1 186 ? -15.700 -11.771 29.210 1.00 93.81 186 ASN A N 1
ATOM 1466 C CA . ASN A 1 186 ? -15.316 -11.312 30.544 1.00 93.81 186 ASN A CA 1
ATOM 1467 C C . ASN A 1 186 ? -16.128 -12.025 31.616 1.00 93.81 186 ASN A C 1
ATOM 1469 O O . ASN A 1 186 ? -17.343 -12.160 31.487 1.00 93.81 186 ASN A O 1
ATOM 1473 N N . THR A 1 187 ? -15.483 -12.394 32.710 1.00 93.81 187 THR A N 1
ATOM 1474 C CA . THR A 1 187 ? -16.110 -12.980 33.890 1.00 93.81 187 THR A CA 1
ATOM 1475 C C . THR A 1 187 ? -15.960 -12.020 35.055 1.00 93.81 187 THR A C 1
ATOM 1477 O O . THR A 1 187 ? -14.849 -11.679 35.427 1.00 93.81 187 THR A O 1
ATOM 1480 N N . LEU A 1 188 ? -17.072 -11.574 35.638 1.00 91.94 188 LEU A N 1
ATOM 1481 C CA . LEU A 1 188 ? -17.004 -10.622 36.744 1.00 91.94 188 LEU A CA 1
ATOM 1482 C C . LEU A 1 188 ? -16.834 -11.324 38.093 1.00 91.94 188 LEU A C 1
ATOM 1484 O O . LEU A 1 188 ? -17.693 -12.109 38.507 1.00 91.94 188 LEU A O 1
ATOM 1488 N N . ASP A 1 189 ? -15.792 -10.933 38.822 1.00 89.31 189 ASP A N 1
ATOM 1489 C CA . ASP A 1 189 ? -15.582 -11.242 40.238 1.00 89.31 189 ASP A CA 1
ATOM 1490 C C . ASP A 1 189 ? -16.583 -10.477 41.118 1.00 89.31 189 ASP A C 1
ATOM 1492 O O . ASP A 1 189 ? -17.019 -10.951 42.176 1.00 89.31 189 ASP A O 1
ATOM 1496 N N . ALA A 1 190 ? -16.961 -9.265 40.695 1.00 89.06 190 ALA A N 1
ATOM 1497 C CA . ALA A 1 190 ? -17.939 -8.442 41.389 1.00 89.06 190 ALA A CA 1
ATOM 1498 C C . ALA A 1 190 ? -18.775 -7.607 40.414 1.00 89.06 190 ALA A C 1
ATOM 1500 O O . ALA A 1 190 ? -18.250 -6.819 39.644 1.00 89.06 190 ALA A O 1
ATOM 1501 N N . VAL A 1 191 ? -20.106 -7.647 40.556 1.00 88.75 191 VAL A N 1
ATOM 1502 C CA . VAL A 1 191 ? -21.059 -6.904 39.693 1.00 88.75 191 VAL A CA 1
ATOM 1503 C C . VAL A 1 191 ? -20.748 -5.406 39.573 1.00 88.75 191 VAL A C 1
ATOM 1505 O O . VAL A 1 191 ? -21.046 -4.776 38.566 1.00 88.75 191 VAL A O 1
ATOM 1508 N N . GLN A 1 192 ? -20.181 -4.828 40.629 1.00 86.62 192 GLN A N 1
ATOM 1509 C CA . GLN A 1 192 ? -19.885 -3.400 40.741 1.00 86.62 192 GLN A CA 1
ATOM 1510 C C . GLN A 1 192 ? -18.582 -2.999 40.034 1.00 86.62 192 GLN A C 1
ATOM 1512 O O . GLN A 1 192 ? -18.266 -1.809 39.974 1.00 86.62 192 GLN A O 1
ATOM 1517 N N . GLU A 1 193 ? -17.776 -3.961 39.581 1.00 91.31 193 GLU A N 1
ATOM 1518 C CA . GLU A 1 193 ? -16.479 -3.648 39.005 1.00 91.31 193 GLU A CA 1
ATOM 1519 C C . GLU A 1 193 ? -16.604 -3.015 37.620 1.00 91.31 193 GLU A C 1
ATOM 1521 O O . GLU A 1 193 ? -17.524 -3.284 36.844 1.00 91.31 193 GLU A O 1
ATOM 1526 N N . ALA A 1 194 ? -15.670 -2.113 37.342 1.00 94.25 194 ALA A N 1
ATOM 1527 C CA . ALA A 1 194 ? -15.538 -1.501 36.037 1.00 94.25 194 ALA A CA 1
ATOM 1528 C C . ALA A 1 194 ? -14.477 -2.254 35.244 1.00 94.25 194 ALA A C 1
ATOM 1530 O O . ALA A 1 194 ? -13.413 -2.584 35.770 1.00 94.25 194 ALA A O 1
ATOM 1531 N N . TYR A 1 195 ? -14.753 -2.444 33.964 1.00 96.56 195 TYR A N 1
ATOM 1532 C CA . TYR A 1 195 ? -13.854 -3.101 33.030 1.00 96.56 195 TYR A CA 1
ATOM 1533 C C . TYR A 1 195 ? -13.830 -2.344 31.704 1.00 96.56 195 TYR A C 1
ATOM 1535 O O . TYR A 1 195 ? -14.570 -1.375 31.493 1.00 96.56 195 TYR A O 1
ATOM 1543 N N . ASN A 1 196 ? -12.916 -2.726 30.822 1.00 97.00 196 ASN A N 1
ATOM 1544 C CA . ASN A 1 196 ? -12.629 -2.003 29.598 1.00 97.00 196 ASN A CA 1
ATOM 1545 C C . ASN A 1 196 ? -12.758 -2.908 28.376 1.00 97.00 196 ASN A C 1
ATOM 1547 O O . ASN A 1 196 ? -12.082 -3.929 28.280 1.00 97.00 196 ASN A O 1
ATOM 1551 N N . TYR A 1 197 ? -13.547 -2.473 27.398 1.00 97.81 197 TYR A N 1
ATOM 1552 C CA . TYR A 1 197 ? -13.416 -2.971 26.037 1.00 97.81 197 TYR A CA 1
ATOM 1553 C C . TYR A 1 197 ? -12.410 -2.109 25.277 1.00 97.81 197 TYR A C 1
ATOM 1555 O O . TYR A 1 197 ? -12.534 -0.884 25.249 1.00 97.81 197 TYR A O 1
ATOM 1563 N N . THR A 1 198 ? -11.454 -2.744 24.609 1.00 97.50 198 THR A N 1
ATOM 1564 C CA . THR A 1 198 ? -10.572 -2.098 23.638 1.00 97.50 198 THR A CA 1
ATOM 1565 C C . THR A 1 198 ? -10.911 -2.608 22.248 1.00 97.50 198 THR A C 1
ATOM 1567 O O . THR A 1 198 ? -10.788 -3.801 21.967 1.00 97.50 198 THR A O 1
ATOM 1570 N N . ILE A 1 199 ? -11.339 -1.698 21.373 1.00 97.44 199 ILE A N 1
ATOM 1571 C CA . ILE A 1 199 ? -11.520 -1.991 19.954 1.00 97.44 199 ILE A CA 1
ATOM 1572 C C . ILE A 1 199 ? -10.335 -1.411 19.201 1.00 97.44 199 ILE A C 1
ATOM 1574 O O . ILE A 1 199 ? -10.078 -0.214 19.300 1.00 97.44 199 ILE A O 1
ATOM 1578 N N . SER A 1 200 ? -9.630 -2.234 18.435 1.00 97.06 200 SER A N 1
ATOM 1579 C CA . SER A 1 200 ? -8.554 -1.794 17.555 1.00 97.06 200 SER A CA 1
ATOM 1580 C C . SER A 1 200 ? -8.993 -1.828 16.095 1.00 97.06 200 SER A C 1
ATOM 1582 O O . SER A 1 200 ? -9.660 -2.762 15.643 1.00 97.06 200 SER A O 1
ATOM 1584 N N . HIS A 1 201 ? -8.615 -0.800 15.341 1.00 97.12 201 HIS A N 1
ATOM 1585 C CA . HIS A 1 201 ? -8.785 -0.760 13.894 1.00 97.12 201 HIS A CA 1
ATOM 1586 C C . HIS A 1 201 ? -7.626 -0.005 13.240 1.00 97.12 201 HIS A C 1
ATOM 1588 O O . HIS A 1 201 ? -7.277 1.102 13.654 1.00 97.12 201 HIS A O 1
ATOM 1594 N N . THR A 1 202 ? -7.052 -0.593 12.195 1.00 96.38 202 THR A N 1
ATOM 1595 C CA . THR A 1 202 ? -6.027 0.043 11.366 1.00 96.38 202 THR A CA 1
ATOM 1596 C C . THR A 1 202 ? -6.694 0.877 10.286 1.00 96.38 202 THR A C 1
ATOM 1598 O O . THR A 1 202 ? -7.475 0.347 9.499 1.00 96.38 202 THR A O 1
ATOM 1601 N N . VAL A 1 203 ? -6.363 2.163 10.208 1.00 96.06 203 VAL A N 1
ATOM 1602 C CA . VAL A 1 203 ? -6.639 2.989 9.029 1.00 96.06 203 VAL A CA 1
ATOM 1603 C C . VAL A 1 203 ? -5.398 2.927 8.135 1.00 96.06 203 VAL A C 1
ATOM 1605 O O . VAL A 1 203 ? -4.358 3.472 8.509 1.00 96.06 203 VAL A O 1
ATOM 1608 N N . PRO A 1 204 ? -5.456 2.240 6.978 1.00 93.25 204 PRO A N 1
ATOM 1609 C CA . PRO A 1 204 ? -4.352 2.178 6.029 1.00 93.25 204 PRO A CA 1
ATOM 1610 C C . PRO A 1 204 ? -3.823 3.561 5.655 1.00 93.25 204 PRO A C 1
ATOM 1612 O O . PRO A 1 204 ? -4.574 4.531 5.624 1.00 93.25 204 PRO A O 1
ATOM 1615 N N . ASN A 1 205 ? -2.534 3.639 5.322 1.00 91.12 205 ASN A N 1
ATOM 1616 C CA . ASN A 1 205 ? -1.990 4.826 4.667 1.00 91.12 205 ASN A CA 1
ATOM 1617 C C . ASN A 1 205 ? -2.688 5.011 3.310 1.00 91.12 205 ASN A C 1
ATOM 1619 O O . ASN A 1 205 ? -2.785 4.040 2.564 1.00 91.12 205 ASN A O 1
ATOM 1623 N N . GLU A 1 206 ? -3.164 6.202 2.972 1.00 92.19 206 GLU A N 1
ATOM 1624 C CA . GLU A 1 206 ? -3.859 6.483 1.708 1.00 92.19 206 GLU A CA 1
ATOM 1625 C C . GLU A 1 206 ? -3.340 7.792 1.104 1.00 92.19 206 GLU A C 1
ATOM 1627 O O . GLU A 1 206 ? -2.759 8.614 1.807 1.00 92.19 206 GLU A O 1
ATOM 1632 N N . SER A 1 207 ? -3.534 7.981 -0.201 1.00 89.56 207 SER A N 1
ATOM 1633 C CA . SER A 1 207 ? -3.363 9.282 -0.859 1.00 89.56 207 SER A CA 1
ATOM 1634 C C . SER A 1 207 ? -4.664 10.085 -0.809 1.00 89.56 207 SER A C 1
ATOM 1636 O O . SER A 1 207 ? -5.732 9.513 -0.588 1.00 89.56 207 SER A O 1
ATOM 1638 N N . GLU A 1 208 ? -4.593 11.395 -1.069 1.00 91.50 208 GLU A N 1
ATOM 1639 C CA . GLU A 1 208 ? -5.760 12.296 -1.045 1.00 91.50 208 GLU A CA 1
ATOM 1640 C C . GLU A 1 208 ? -6.928 11.794 -1.913 1.00 91.50 208 GLU A C 1
ATOM 1642 O O . GLU A 1 208 ? -8.080 11.839 -1.482 1.00 91.50 208 GLU A O 1
ATOM 1647 N N . ASP A 1 209 ? -6.637 11.213 -3.082 1.00 89.19 209 ASP A N 1
ATOM 1648 C CA . ASP A 1 209 ? -7.641 10.616 -3.978 1.00 89.19 209 ASP A CA 1
ATOM 1649 C C . ASP A 1 209 ? -8.446 9.471 -3.331 1.00 89.19 209 ASP A C 1
ATOM 1651 O O . ASP A 1 209 ? -9.564 9.160 -3.755 1.00 89.19 209 ASP A O 1
ATOM 1655 N N . PHE A 1 210 ? -7.890 8.834 -2.297 1.00 93.12 210 PHE A N 1
ATOM 1656 C CA . PHE A 1 210 ? -8.486 7.711 -1.573 1.00 93.12 210 PHE A CA 1
ATOM 1657 C C . PHE A 1 210 ? -8.860 8.036 -0.129 1.00 93.12 210 PHE A C 1
ATOM 1659 O O . PHE A 1 210 ? -9.304 7.136 0.599 1.00 93.12 210 PHE A O 1
ATOM 1666 N N . TYR A 1 211 ? -8.754 9.303 0.277 1.00 95.56 211 TYR A N 1
ATOM 1667 C CA . TYR A 1 211 ? -9.238 9.739 1.577 1.00 95.56 211 TYR A CA 1
ATOM 1668 C C . TYR A 1 211 ? -10.723 9.426 1.748 1.00 95.56 211 TYR A C 1
ATOM 1670 O O . TYR A 1 211 ? -11.548 9.458 0.827 1.00 95.56 211 TYR A O 1
ATOM 1678 N N . TYR A 1 212 ? -11.064 9.031 2.966 1.00 96.12 212 TYR A N 1
ATOM 1679 C CA . TYR A 1 212 ? -12.378 8.525 3.290 1.00 96.12 212 TYR A CA 1
ATOM 1680 C C . TYR A 1 212 ? -13.359 9.683 3.369 1.00 96.12 212 TYR A C 1
ATOM 1682 O O . TYR A 1 212 ? -13.133 10.675 4.049 1.00 96.12 212 TYR A O 1
ATOM 1690 N N . LYS A 1 213 ? -14.517 9.511 2.733 1.00 95.38 213 LYS A N 1
ATOM 1691 C CA . LYS A 1 213 ? -15.640 10.448 2.882 1.00 95.38 213 LYS A CA 1
ATOM 1692 C C . LYS A 1 213 ? -16.321 10.326 4.245 1.00 95.38 213 LYS A C 1
ATOM 1694 O O . LYS A 1 213 ? -16.982 11.251 4.694 1.00 95.38 213 LYS A O 1
ATOM 1699 N N . SER A 1 214 ? -16.204 9.157 4.868 1.00 96.62 214 SER A N 1
ATOM 1700 C CA . SER A 1 214 ? -16.767 8.859 6.177 1.00 96.62 214 SER A CA 1
ATOM 1701 C C . SER A 1 214 ? -15.985 7.731 6.830 1.00 96.62 214 SER A C 1
ATOM 1703 O O . SER A 1 214 ? -15.662 6.738 6.172 1.00 96.62 214 SER A O 1
ATOM 1705 N N . TYR A 1 215 ? -15.772 7.848 8.133 1.00 97.56 215 TYR A N 1
ATOM 1706 C CA . TYR A 1 215 ? -15.266 6.777 8.974 1.00 97.56 215 TYR A CA 1
ATOM 1707 C C . TYR A 1 215 ? -16.080 6.779 10.266 1.00 97.56 215 TYR A C 1
ATOM 1709 O O . TYR A 1 215 ? -16.109 7.788 10.971 1.00 97.56 215 TYR A O 1
ATOM 1717 N N . VAL A 1 216 ? -16.777 5.678 10.543 1.00 97.50 216 VAL A N 1
ATOM 1718 C CA . VAL A 1 216 ? -17.706 5.575 11.671 1.00 97.50 216 VAL A CA 1
ATOM 1719 C C . VAL A 1 216 ? -17.435 4.279 12.416 1.00 97.50 216 VAL A C 1
ATOM 1721 O O . VAL A 1 216 ? -17.426 3.202 11.825 1.00 97.50 216 VAL A O 1
ATOM 1724 N N . TYR A 1 217 ? -17.226 4.406 13.718 1.00 95.69 217 TYR A N 1
ATOM 1725 C CA . TYR A 1 217 ? -17.226 3.310 14.670 1.00 95.69 217 TYR A CA 1
ATOM 1726 C C . TYR A 1 217 ? -18.606 3.220 15.327 1.00 95.69 217 TYR A C 1
ATOM 1728 O O . TYR A 1 217 ? -19.110 4.224 15.836 1.00 95.69 217 TYR A O 1
ATOM 1736 N N . GLU A 1 218 ? -19.199 2.025 15.329 1.00 96.69 218 GLU A N 1
ATOM 1737 C CA . GLU A 1 218 ? -20.480 1.737 15.979 1.00 96.69 218 GLU A CA 1
ATOM 1738 C C . GLU A 1 218 ? -20.363 0.460 16.820 1.00 96.69 218 GLU A C 1
ATOM 1740 O O . GLU A 1 218 ? -19.832 -0.550 16.359 1.00 96.69 218 GLU A O 1
ATOM 1745 N N . ASP A 1 219 ? -20.881 0.500 18.047 1.00 96.69 219 ASP A N 1
ATOM 1746 C CA . ASP A 1 219 ? -21.012 -0.656 18.941 1.00 96.69 219 ASP A CA 1
ATOM 1747 C C . ASP A 1 219 ? -22.312 -0.521 19.749 1.00 96.69 219 ASP A C 1
ATOM 1749 O O . ASP A 1 219 ? -22.818 0.580 19.975 1.00 96.69 219 ASP A O 1
ATOM 1753 N N . THR A 1 220 ? -22.897 -1.640 20.164 1.00 96.75 220 THR A N 1
ATOM 1754 C CA . THR A 1 220 ? -24.058 -1.643 21.056 1.00 96.75 220 THR A CA 1
ATOM 1755 C C . THR A 1 220 ? -23.737 -2.478 22.282 1.00 96.75 220 THR A C 1
ATOM 1757 O O . THR A 1 220 ? -23.665 -3.704 22.208 1.00 96.75 220 THR A O 1
ATOM 1760 N N . LEU A 1 221 ? -23.601 -1.808 23.425 1.00 96.19 221 LEU A N 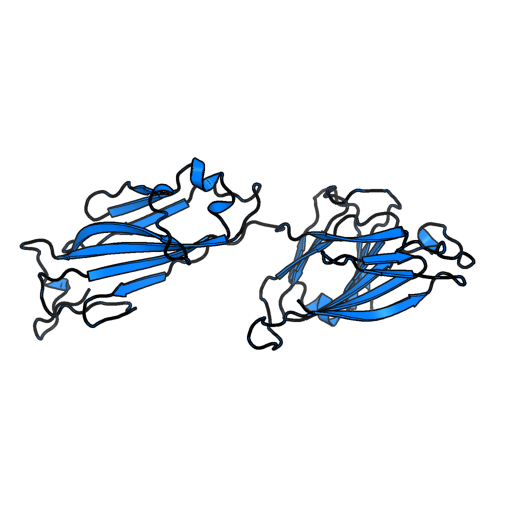1
ATOM 1761 C CA . LEU A 1 221 ? -23.430 -2.475 24.708 1.00 96.19 221 LEU A CA 1
ATOM 1762 C C . LEU A 1 221 ? -24.701 -3.247 25.066 1.00 96.19 221 LEU A C 1
ATOM 1764 O O . LEU A 1 221 ? -25.817 -2.725 24.944 1.00 96.19 221 LEU A O 1
ATOM 1768 N N . VAL A 1 222 ? -24.541 -4.468 25.574 1.00 95.50 222 VAL A N 1
ATOM 1769 C CA . VAL A 1 222 ? -25.673 -5.252 26.081 1.00 95.50 222 VAL A CA 1
ATOM 1770 C C . VAL A 1 222 ? -26.415 -4.484 27.178 1.00 95.50 222 VAL A C 1
ATOM 1772 O O . VAL A 1 222 ? -25.830 -3.681 27.907 1.00 95.50 222 VAL A O 1
ATOM 1775 N N . ALA A 1 223 ? -27.729 -4.695 27.273 1.00 96.00 223 ALA A N 1
ATOM 1776 C CA . ALA A 1 223 ? -28.627 -3.855 28.068 1.00 96.00 223 ALA A CA 1
ATOM 1777 C C . ALA A 1 223 ? -28.196 -3.622 29.536 1.00 96.00 223 ALA A C 1
ATOM 1779 O O . ALA A 1 223 ? -28.354 -2.482 29.995 1.00 96.00 223 ALA A O 1
ATOM 1780 N N . PRO A 1 224 ? -27.632 -4.614 30.262 1.00 96.31 224 PRO A N 1
ATOM 1781 C CA . PRO A 1 224 ? -27.202 -4.424 31.649 1.00 96.31 224 PRO A CA 1
ATOM 1782 C C . PRO A 1 224 ? -26.019 -3.477 31.832 1.00 96.31 224 PRO A C 1
ATOM 1784 O O . PRO A 1 224 ? -25.818 -2.980 32.935 1.00 96.31 224 PRO A O 1
ATOM 1787 N N . LEU A 1 225 ? -25.240 -3.218 30.783 1.00 96.50 225 LEU A N 1
ATOM 1788 C CA . LEU A 1 225 ? -24.047 -2.384 30.866 1.00 96.50 225 LEU A CA 1
ATOM 1789 C C . LEU A 1 225 ? -24.361 -0.925 30.582 1.00 96.50 225 LEU A C 1
ATOM 1791 O O . LEU A 1 225 ? -25.244 -0.611 29.778 1.00 96.50 225 LEU A O 1
ATOM 1795 N N . GLU A 1 226 ? -23.588 -0.040 31.199 1.00 95.75 226 GLU A N 1
ATOM 1796 C CA . GLU A 1 226 ? -23.494 1.368 30.835 1.00 95.75 226 GLU A CA 1
ATOM 1797 C C . GLU A 1 226 ? -22.060 1.771 30.496 1.00 95.75 226 GLU A C 1
ATOM 1799 O O . GLU A 1 226 ? -21.093 1.310 31.107 1.00 95.75 226 GLU A O 1
ATOM 1804 N N . LEU A 1 227 ? -21.935 2.661 29.509 1.00 97.19 227 LEU A N 1
ATOM 1805 C CA . LEU A 1 227 ? -20.673 3.298 29.165 1.00 97.19 227 LEU A CA 1
ATOM 1806 C C . LEU A 1 227 ? -20.366 4.389 30.192 1.00 97.19 227 LEU A C 1
ATOM 1808 O O . LEU A 1 227 ? -21.151 5.316 30.379 1.00 97.19 227 LEU A O 1
ATOM 1812 N N . THR A 1 228 ? -19.199 4.310 30.819 1.00 96.12 228 THR A N 1
ATOM 1813 C CA . THR A 1 228 ? -18.737 5.322 31.781 1.00 96.12 228 THR A CA 1
ATOM 1814 C C . THR A 1 228 ? -17.827 6.355 31.130 1.00 96.12 228 THR A C 1
ATOM 1816 O O . THR A 1 228 ? -17.864 7.531 31.479 1.00 96.12 228 THR A O 1
ATOM 1819 N N . SER A 1 229 ? -16.999 5.933 30.175 1.00 96.62 229 SER A N 1
ATOM 1820 C CA . SER A 1 229 ? -16.144 6.823 29.394 1.00 96.62 229 SER A CA 1
ATOM 1821 C C . SER A 1 229 ? -15.658 6.134 28.129 1.00 96.62 229 SER A C 1
ATOM 1823 O O . SER A 1 229 ? -15.579 4.906 28.065 1.00 96.62 229 SER A O 1
ATOM 1825 N N . ILE A 1 230 ? -15.297 6.943 27.136 1.00 97.38 230 ILE A N 1
ATOM 1826 C CA . ILE A 1 230 ? -14.583 6.483 25.955 1.00 97.38 230 ILE A CA 1
ATOM 1827 C C . ILE A 1 230 ? -13.399 7.398 25.659 1.00 97.38 230 ILE A C 1
ATOM 1829 O O . ILE A 1 230 ? -13.492 8.616 25.820 1.00 97.38 230 ILE A O 1
ATOM 1833 N N . LYS A 1 231 ? -12.293 6.795 25.229 1.00 98.06 231 LYS A N 1
ATOM 1834 C CA . LYS A 1 231 ? -11.080 7.476 24.781 1.00 98.06 231 LYS A CA 1
ATOM 1835 C C . LYS A 1 231 ? -10.554 6.802 23.517 1.00 98.06 231 LYS A C 1
ATOM 1837 O O . LYS A 1 231 ? -10.647 5.582 23.408 1.00 98.06 231 LYS A O 1
ATOM 1842 N N . VAL A 1 232 ? -9.980 7.580 22.600 1.00 98.62 232 VAL A N 1
ATOM 1843 C CA . VAL A 1 232 ? -9.295 7.045 21.417 1.00 98.62 232 VAL A CA 1
ATOM 1844 C C . VAL A 1 232 ? -7.810 7.388 21.468 1.00 98.62 232 VAL A C 1
ATOM 1846 O O . VAL A 1 232 ? -7.441 8.552 21.636 1.00 98.62 232 VAL A O 1
ATOM 1849 N N . THR A 1 233 ? -6.951 6.383 21.315 1.00 98.62 233 THR A N 1
ATOM 1850 C CA . THR A 1 233 ? -5.495 6.560 21.198 1.00 98.62 233 THR A CA 1
ATOM 1851 C C . THR A 1 233 ? -4.961 5.972 19.899 1.00 98.62 233 THR A C 1
ATOM 1853 O O . THR A 1 233 ? -5.608 5.112 19.307 1.00 98.62 233 THR A O 1
ATOM 1856 N N . ASN A 1 234 ? -3.779 6.413 19.464 1.00 98.19 234 ASN A N 1
ATOM 1857 C CA . ASN A 1 234 ? -3.049 5.765 18.371 1.00 98.19 234 ASN A CA 1
ATOM 1858 C C . ASN A 1 234 ? -2.007 4.744 18.882 1.00 98.19 234 ASN A C 1
ATOM 1860 O O . ASN A 1 234 ? -1.861 4.555 20.093 1.00 98.19 234 ASN A O 1
ATOM 1864 N N . GLU A 1 235 ? -1.246 4.119 17.981 1.00 97.38 235 GLU A N 1
ATOM 1865 C CA . GLU A 1 235 ? -0.189 3.140 18.299 1.00 97.38 235 GLU A CA 1
ATOM 1866 C C . GLU A 1 235 ? 0.952 3.676 19.171 1.00 97.38 235 GLU A C 1
ATOM 1868 O O . GLU A 1 235 ? 1.651 2.898 19.816 1.00 97.38 235 GLU A O 1
ATOM 1873 N N . LEU A 1 236 ? 1.126 4.998 19.240 1.00 96.50 236 LEU A N 1
ATOM 1874 C CA . LEU A 1 236 ? 2.109 5.652 20.108 1.00 96.50 236 LEU A CA 1
ATOM 1875 C C . LEU A 1 236 ? 1.542 5.968 21.503 1.00 96.50 236 LEU A C 1
ATOM 1877 O O . LEU A 1 236 ? 2.212 6.609 22.313 1.00 96.50 236 LEU A O 1
ATOM 1881 N N . GLY A 1 237 ? 0.290 5.587 21.779 1.00 97.25 237 GLY A N 1
ATOM 1882 C CA . GLY A 1 237 ? -0.429 5.938 23.005 1.00 97.25 237 GLY A CA 1
ATOM 1883 C C . GLY A 1 237 ? -0.859 7.408 23.074 1.00 97.25 237 GLY A C 1
ATOM 1884 O O . GLY A 1 237 ? -1.308 7.867 24.127 1.00 97.25 237 GLY A O 1
ATOM 1885 N N . LYS A 1 238 ? -0.736 8.166 21.975 1.00 98.00 238 LYS A N 1
ATOM 1886 C CA . LYS A 1 238 ? -1.181 9.564 21.902 1.00 98.00 238 LYS A CA 1
ATOM 1887 C C . LYS A 1 238 ? -2.705 9.606 21.929 1.00 98.00 238 LYS A C 1
ATOM 1889 O O . LYS A 1 238 ? -3.354 8.874 21.189 1.00 98.00 238 LYS A O 1
ATOM 1894 N N . ASP A 1 239 ? -3.265 10.492 22.749 1.00 98.38 239 ASP A N 1
ATOM 1895 C CA . ASP A 1 239 ? -4.697 10.787 22.738 1.00 98.38 239 ASP A CA 1
ATOM 1896 C C . ASP A 1 239 ? -5.076 11.515 21.444 1.00 98.38 239 ASP A C 1
ATOM 1898 O O . ASP A 1 239 ? -4.544 12.584 21.137 1.00 98.38 239 ASP A O 1
ATOM 1902 N N . VAL A 1 240 ? -5.977 10.903 20.685 1.00 98.38 240 VAL A N 1
ATOM 1903 C CA . VAL A 1 240 ? -6.501 11.397 19.406 1.00 98.38 240 VAL A CA 1
ATOM 1904 C C . VAL A 1 240 ? -8.027 11.427 19.427 1.00 98.38 240 VAL A C 1
ATOM 1906 O O . VAL A 1 240 ? -8.669 11.461 18.382 1.00 98.38 240 VAL A O 1
ATOM 1909 N N . THR A 1 241 ? -8.632 11.446 20.619 1.00 98.38 241 THR A N 1
ATOM 1910 C CA . THR A 1 241 ? -10.092 11.491 20.788 1.00 98.38 241 THR A CA 1
ATOM 1911 C C . THR A 1 241 ? -10.714 12.668 20.030 1.00 98.38 241 THR A C 1
ATOM 1913 O O . THR A 1 241 ? -11.811 12.540 19.500 1.00 98.38 241 THR A O 1
ATOM 1916 N N . SER A 1 242 ? -9.997 13.789 19.893 1.00 98.06 242 SER A N 1
ATOM 1917 C CA . SER A 1 242 ? -10.445 14.969 19.139 1.00 98.06 242 SER A CA 1
ATOM 1918 C C . SER A 1 242 ? -10.622 14.743 17.63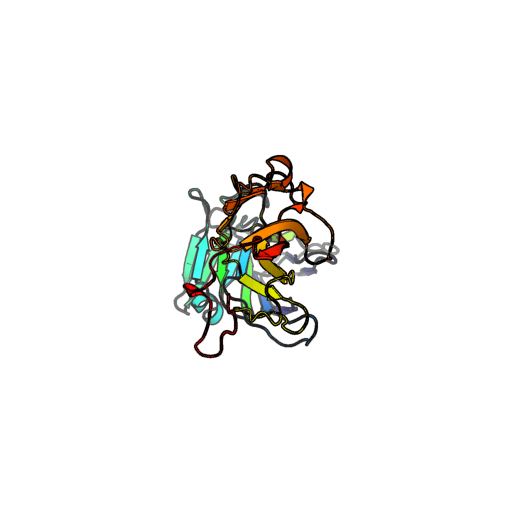4 1.00 98.06 242 SER A C 1
ATOM 1920 O O . SER A 1 242 ? -11.277 15.554 16.987 1.00 98.06 242 SER A O 1
ATOM 1922 N N . PHE A 1 243 ? -10.067 13.670 17.061 1.00 98.50 243 PHE A N 1
ATOM 1923 C CA . PHE A 1 243 ? -10.310 13.304 15.659 1.00 98.50 243 PHE A CA 1
ATOM 1924 C C . PHE A 1 243 ? -11.720 12.760 15.439 1.00 98.50 243 PHE A C 1
ATOM 1926 O O . PHE A 1 243 ? -12.150 12.615 14.298 1.00 98.50 243 PHE A O 1
ATOM 1933 N N . PHE A 1 244 ? -12.448 12.468 16.519 1.00 98.56 244 PHE A N 1
ATOM 1934 C CA . PHE A 1 244 ? -13.748 11.831 16.472 1.00 98.56 244 PHE A CA 1
ATOM 1935 C C . PHE A 1 244 ? -14.790 12.675 17.197 1.00 98.56 244 PHE A C 1
ATOM 1937 O O . PHE A 1 244 ? -14.615 13.116 18.332 1.00 98.56 244 PHE A O 1
ATOM 1944 N N . LYS A 1 245 ? -15.935 12.848 16.549 1.00 98.44 245 LYS A N 1
ATOM 1945 C CA . LYS A 1 245 ? -17.150 13.339 17.182 1.00 98.44 245 LYS A CA 1
ATOM 1946 C C . LYS A 1 245 ? -17.828 12.170 17.894 1.00 98.44 245 LYS A C 1
ATOM 1948 O O . LYS A 1 245 ? -18.158 11.169 17.261 1.00 98.44 245 LYS A O 1
ATOM 1953 N N . ASN A 1 246 ? -18.050 12.307 19.198 1.00 98.00 246 ASN A N 1
ATOM 1954 C CA . ASN A 1 246 ? -18.814 11.335 19.974 1.00 98.00 246 ASN A CA 1
ATOM 1955 C C . ASN A 1 246 ? -20.319 11.608 19.828 1.00 98.00 246 ASN A C 1
ATOM 1957 O O . ASN A 1 246 ? -20.801 12.679 20.193 1.00 98.00 246 ASN A O 1
ATOM 1961 N N . GLU A 1 247 ? -21.041 10.631 19.293 1.00 97.94 247 GLU A N 1
ATOM 1962 C CA . GLU A 1 247 ? -22.484 10.656 19.028 1.00 97.94 247 GLU A CA 1
ATOM 1963 C C . GLU A 1 247 ? -23.193 9.516 19.781 1.00 97.94 247 GLU A C 1
ATOM 1965 O O . GLU A 1 247 ? -24.243 9.034 19.366 1.00 97.94 247 GLU A O 1
ATOM 1970 N N . THR A 1 248 ? -22.584 9.048 20.873 1.00 97.31 248 THR A N 1
ATOM 1971 C CA . THR A 1 248 ? -23.097 7.950 21.694 1.00 97.31 248 THR A CA 1
ATOM 1972 C C . THR A 1 248 ? -24.404 8.325 22.386 1.00 97.31 248 THR A C 1
ATOM 1974 O O . THR A 1 248 ? -24.495 9.354 23.057 1.00 97.31 248 THR A O 1
ATOM 1977 N N . GLU A 1 249 ? -25.388 7.432 22.301 1.00 96.19 249 GLU A N 1
ATOM 1978 C CA . GLU A 1 249 ? -26.692 7.569 22.947 1.00 96.19 249 GLU A CA 1
ATOM 1979 C C . GLU A 1 249 ? -27.001 6.319 23.784 1.00 96.19 249 GLU A C 1
ATOM 1981 O O . GLU A 1 249 ? -27.339 5.249 23.267 1.00 96.19 249 GLU A O 1
ATOM 1986 N N . GLY A 1 250 ? -26.880 6.446 25.109 1.00 93.38 250 GLY A N 1
ATOM 1987 C CA . GLY A 1 250 ? -27.075 5.331 26.037 1.00 93.38 250 GLY A CA 1
ATOM 1988 C C . GLY A 1 250 ? -26.103 4.182 25.750 1.00 93.38 250 GLY A C 1
ATOM 1989 O O . GLY A 1 250 ? -24.894 4.346 25.866 1.00 93.38 250 GLY A O 1
ATOM 1990 N N . ASN A 1 251 ? -26.638 3.022 25.362 1.00 95.94 251 ASN A N 1
ATOM 1991 C CA . ASN A 1 251 ? -25.843 1.831 25.041 1.00 95.94 251 ASN A CA 1
ATOM 1992 C C . ASN A 1 251 ? -25.380 1.770 23.577 1.00 95.94 251 ASN A C 1
ATOM 1994 O O . ASN A 1 251 ? -24.616 0.871 23.232 1.00 95.94 251 ASN A O 1
ATOM 1998 N N . LYS A 1 252 ? -25.847 2.678 22.711 1.00 97.69 252 LYS A N 1
ATOM 1999 C CA . LYS A 1 252 ? -25.434 2.746 21.305 1.00 97.69 252 LYS A CA 1
ATOM 2000 C C . LYS A 1 252 ? -24.234 3.670 21.194 1.00 97.69 252 LYS A C 1
ATOM 2002 O O . LYS A 1 252 ? -24.388 4.891 21.152 1.00 97.69 252 LYS A O 1
ATOM 2007 N N . VAL A 1 253 ? -23.048 3.083 21.193 1.00 98.12 253 VAL A N 1
ATOM 2008 C CA . VAL A 1 253 ? -21.791 3.811 21.073 1.00 98.12 253 VAL A CA 1
ATOM 2009 C C . VAL A 1 253 ? -21.561 4.145 19.610 1.00 98.12 253 VAL A C 1
ATOM 2011 O O . VAL A 1 253 ? -21.593 3.259 18.757 1.00 98.12 253 VAL A O 1
ATOM 2014 N N . LYS A 1 254 ? -21.335 5.426 19.320 1.00 98.31 254 LYS A N 1
ATOM 2015 C CA . LYS A 1 254 ? -21.064 5.901 17.964 1.00 98.31 254 LYS A CA 1
ATOM 2016 C C . LYS A 1 254 ? -20.020 7.003 17.969 1.00 98.31 254 LYS A C 1
ATOM 2018 O O . LYS A 1 254 ? -20.163 7.998 18.681 1.00 98.31 254 LYS A O 1
ATOM 2023 N N . LEU A 1 255 ? -18.969 6.815 17.177 1.00 98.50 255 LEU A N 1
ATOM 2024 C CA . LEU A 1 255 ? -17.919 7.803 16.970 1.00 98.50 255 LEU A CA 1
ATOM 2025 C C . LEU A 1 255 ? -17.677 7.969 15.477 1.00 98.50 255 LEU A C 1
ATOM 2027 O O . LEU A 1 255 ? -17.368 7.003 14.785 1.00 98.50 255 LEU A O 1
ATOM 2031 N N . SER A 1 256 ? -17.780 9.201 14.999 1.00 98.50 256 SER A N 1
ATOM 2032 C CA . SER A 1 256 ? -17.562 9.544 13.593 1.00 98.50 256 SER A CA 1
ATOM 2033 C C . SER A 1 256 ? -16.300 10.389 13.483 1.00 98.50 256 SER A C 1
ATOM 2035 O O . SER A 1 256 ? -16.166 11.368 14.217 1.00 98.50 256 SER A O 1
ATOM 2037 N N . ALA A 1 257 ? -15.370 10.037 12.595 1.00 98.56 257 ALA A N 1
ATOM 2038 C CA . ALA A 1 257 ? -14.210 10.887 12.332 1.00 98.56 257 ALA A CA 1
ATOM 2039 C C . ALA A 1 257 ? -14.671 12.260 11.813 1.00 98.56 257 ALA A C 1
ATOM 2041 O O . ALA A 1 257 ? -15.637 12.347 11.050 1.00 98.56 257 ALA A O 1
ATOM 2042 N N . THR A 1 258 ? -14.015 13.332 12.252 1.00 98.56 258 THR A N 1
ATOM 2043 C CA . THR A 1 258 ? -14.337 14.695 11.812 1.00 98.56 258 THR A CA 1
ATOM 2044 C C . THR A 1 258 ? -13.885 14.923 10.371 1.00 98.56 258 THR A C 1
ATOM 2046 O O . THR A 1 258 ? -12.954 14.280 9.893 1.00 98.56 258 THR A O 1
ATOM 2049 N N . GLU A 1 259 ? -14.515 15.874 9.677 1.00 98.00 259 GLU A N 1
ATOM 2050 C CA . GLU A 1 259 ? -14.095 16.258 8.321 1.00 98.00 259 GLU A CA 1
ATOM 2051 C C . GLU A 1 259 ? -12.629 16.719 8.290 1.00 98.00 259 GLU A C 1
ATOM 2053 O O . GLU A 1 259 ? -11.882 16.326 7.399 1.00 98.00 259 GLU A O 1
ATOM 2058 N N . GLU A 1 260 ? -12.199 17.479 9.304 1.00 98.06 260 GLU A N 1
ATOM 2059 C CA . GLU A 1 260 ? -10.812 17.936 9.446 1.00 98.06 260 GLU A CA 1
ATOM 2060 C C . GLU A 1 260 ? -9.835 16.757 9.532 1.00 98.06 260 GLU A C 1
ATOM 2062 O O . GLU A 1 260 ? -8.856 16.724 8.787 1.00 98.06 260 GLU A O 1
ATOM 2067 N N . ALA A 1 261 ? -10.133 15.752 10.366 1.00 98.00 261 ALA A N 1
ATOM 2068 C CA . ALA A 1 261 ? -9.307 14.553 10.470 1.00 98.00 261 ALA A CA 1
ATOM 2069 C C . ALA A 1 261 ? -9.269 13.789 9.138 1.00 98.00 261 ALA A C 1
ATOM 2071 O O . ALA A 1 261 ? -8.191 13.483 8.642 1.00 98.00 261 ALA A O 1
ATOM 2072 N N . LEU A 1 262 ? -10.426 13.550 8.513 1.00 98.12 262 LEU A N 1
ATOM 2073 C CA . LEU A 1 262 ? -10.519 12.806 7.252 1.00 98.12 262 LEU A CA 1
ATOM 2074 C C . LEU A 1 262 ? -9.804 13.487 6.077 1.00 98.12 262 LEU A C 1
ATOM 2076 O O . LEU A 1 262 ? -9.362 12.795 5.159 1.00 98.12 262 LEU A O 1
ATOM 2080 N N . SER A 1 263 ? -9.686 14.815 6.106 1.00 97.31 263 SER A N 1
ATOM 2081 C CA . SER A 1 263 ? -8.953 15.602 5.108 1.00 97.31 263 SER A CA 1
ATOM 2082 C C . SER A 1 263 ? -7.439 15.675 5.349 1.00 97.31 263 SER A C 1
ATOM 2084 O O . SER A 1 263 ? -6.714 16.182 4.497 1.00 97.31 263 SER A O 1
ATOM 2086 N N . SER A 1 264 ? -6.953 15.183 6.493 1.00 97.00 264 SER A N 1
ATOM 2087 C CA . SER A 1 264 ? -5.544 15.249 6.882 1.00 97.00 264 SER A CA 1
ATOM 2088 C C . SER A 1 264 ? -4.825 13.923 6.647 1.00 97.00 264 SER A C 1
ATOM 2090 O O . SER A 1 264 ? -5.320 12.864 7.030 1.00 97.00 264 SER A O 1
ATOM 2092 N N . ALA A 1 265 ? -3.605 13.987 6.105 1.00 95.75 265 ALA A N 1
ATOM 2093 C CA . ALA A 1 265 ? -2.723 12.824 5.975 1.00 95.75 265 ALA A CA 1
ATOM 2094 C C . ALA A 1 265 ? -2.434 12.144 7.323 1.00 95.75 265 ALA A C 1
ATOM 2096 O O . ALA A 1 265 ? -2.318 10.924 7.375 1.00 95.75 265 ALA A O 1
ATOM 2097 N N . ASP A 1 266 ? -2.414 12.913 8.419 1.00 95.88 266 ASP A N 1
ATOM 2098 C CA . ASP A 1 266 ? -2.147 12.424 9.781 1.00 95.88 266 ASP A CA 1
ATOM 2099 C C . ASP A 1 266 ? -3.242 11.483 10.328 1.00 95.88 266 ASP A C 1
ATOM 2101 O O . ASP A 1 266 ? -3.093 10.916 11.414 1.00 95.88 266 ASP A O 1
ATOM 2105 N N . PHE A 1 267 ? -4.373 11.335 9.630 1.00 97.81 267 PHE A N 1
ATOM 2106 C CA . PHE A 1 267 ? -5.390 10.339 9.974 1.00 97.81 267 PHE A CA 1
ATOM 2107 C C . PHE A 1 267 ? -5.083 8.943 9.400 1.00 97.81 267 PHE A C 1
ATOM 2109 O O . PHE A 1 267 ? -5.605 7.932 9.874 1.00 97.81 267 PHE A O 1
ATOM 2116 N N . TYR A 1 268 ? -4.236 8.864 8.376 1.00 96.25 268 TYR A N 1
ATOM 2117 C CA . TYR A 1 268 ? -3.983 7.642 7.619 1.00 96.25 268 TYR A CA 1
ATOM 2118 C C . TYR A 1 268 ? -2.652 7.005 8.020 1.00 96.25 268 TYR A C 1
ATOM 2120 O O . TYR A 1 268 ? -1.709 7.679 8.416 1.00 96.25 268 TYR A O 1
ATOM 2128 N N . GLY A 1 269 ? -2.566 5.678 7.919 1.00 94.56 269 GLY A N 1
ATOM 2129 C CA . GLY A 1 269 ? -1.356 4.931 8.281 1.00 94.56 269 GLY A CA 1
ATOM 2130 C C . GLY A 1 269 ? -1.203 4.665 9.780 1.00 94.56 269 GLY A C 1
ATOM 2131 O O . GLY A 1 269 ? -0.088 4.427 10.238 1.00 94.56 269 GLY A O 1
ATOM 2132 N N . HIS A 1 270 ? -2.308 4.671 10.530 1.00 97.00 270 HIS A N 1
ATOM 2133 C CA . HIS A 1 270 ? -2.320 4.556 11.989 1.00 97.00 270 HIS A CA 1
ATOM 2134 C C . HIS A 1 270 ? -3.223 3.425 12.490 1.00 97.00 270 HIS A C 1
ATOM 2136 O O . HIS A 1 270 ? -4.201 3.037 11.843 1.00 97.00 270 HIS A O 1
ATOM 2142 N N . ASN A 1 271 ? -2.921 2.923 13.690 1.00 97.62 271 ASN A N 1
ATOM 2143 C CA . ASN A 1 271 ? -3.817 2.038 14.430 1.00 97.62 271 ASN A CA 1
ATOM 2144 C C . ASN A 1 271 ? -4.547 2.850 15.491 1.00 97.62 271 ASN A C 1
ATOM 2146 O O . ASN A 1 271 ? -3.911 3.431 16.366 1.00 97.62 271 ASN A O 1
ATOM 2150 N N . TYR A 1 272 ? -5.875 2.843 15.452 1.00 98.31 272 TYR A N 1
ATOM 2151 C CA . TYR A 1 272 ? -6.702 3.493 16.460 1.00 98.31 272 TYR A CA 1
ATOM 2152 C C . TYR A 1 272 ? -7.252 2.476 17.452 1.00 98.31 272 TYR A C 1
ATOM 2154 O O . TYR A 1 272 ? -7.741 1.415 17.063 1.00 98.31 272 TYR A O 1
ATOM 2162 N N . PHE A 1 273 ? -7.201 2.839 18.730 1.00 98.31 273 PHE A N 1
ATOM 2163 C CA . PHE A 1 273 ? -7.662 2.040 19.858 1.00 98.31 273 PHE A CA 1
ATOM 2164 C C . PHE A 1 273 ? -8.765 2.803 20.588 1.00 98.31 273 PHE A C 1
ATOM 2166 O O . PHE A 1 273 ? -8.512 3.854 21.175 1.00 98.31 273 PHE A O 1
ATOM 2173 N N . TYR A 1 274 ? -9.986 2.280 20.538 1.00 98.19 274 TYR A N 1
ATOM 2174 C CA . TYR A 1 274 ? -11.163 2.810 21.217 1.00 98.19 274 TYR A CA 1
ATOM 2175 C C . TYR A 1 274 ? -11.296 2.096 22.556 1.00 98.19 274 TYR A C 1
ATOM 2177 O O . TYR A 1 274 ? -11.740 0.950 22.618 1.00 98.19 274 TYR A O 1
ATOM 2185 N N . SER A 1 275 ? -10.897 2.770 23.628 1.00 97.56 275 SER A N 1
ATOM 2186 C CA . SER A 1 275 ? -11.009 2.264 24.991 1.00 97.56 275 SER A CA 1
ATOM 2187 C C . SER A 1 275 ? -12.338 2.710 25.590 1.00 97.56 275 SER A C 1
ATOM 2189 O O . SER A 1 275 ? -12.512 3.882 25.924 1.00 97.56 275 SER A O 1
ATOM 2191 N N . MET A 1 276 ? -13.267 1.770 25.739 1.00 97.50 276 MET A N 1
ATOM 2192 C CA . MET A 1 276 ? -14.585 1.963 26.340 1.00 97.50 276 MET A CA 1
ATOM 2193 C C . MET A 1 276 ? -14.593 1.389 27.753 1.00 97.50 276 MET A C 1
ATOM 2195 O O . MET A 1 276 ? -14.595 0.173 27.930 1.00 97.50 276 MET A O 1
ATOM 2199 N N . ASN A 1 277 ? -14.626 2.255 28.761 1.00 97.38 277 ASN A N 1
ATOM 2200 C CA . ASN A 1 277 ? -14.824 1.808 30.135 1.00 97.38 277 ASN A CA 1
ATOM 2201 C C . ASN A 1 277 ? -16.312 1.619 30.390 1.00 97.38 277 ASN A C 1
ATOM 2203 O O . ASN A 1 277 ? -17.111 2.538 30.180 1.00 97.38 277 ASN A O 1
ATOM 2207 N N . VAL A 1 278 ? -16.676 0.455 30.899 1.00 97.31 278 VAL A N 1
ATOM 2208 C CA . VAL A 1 278 ? -18.054 0.068 31.175 1.00 97.31 278 VAL A CA 1
ATOM 2209 C C . VAL A 1 278 ? -18.177 -0.467 32.593 1.00 97.31 278 VAL A C 1
ATOM 2211 O O . VAL A 1 278 ? -17.189 -0.816 33.238 1.00 97.31 278 VAL A O 1
ATOM 2214 N N . LYS A 1 279 ? -19.411 -0.512 33.078 1.00 96.00 279 LYS A N 1
ATOM 2215 C CA . LYS A 1 279 ? -19.788 -1.228 34.296 1.00 96.00 279 LYS A CA 1
ATOM 2216 C C . LYS A 1 279 ? -21.235 -1.695 34.181 1.00 96.00 279 LYS A C 1
ATOM 2218 O O . LYS A 1 279 ? -21.971 -1.238 33.300 1.00 96.00 279 LYS A O 1
ATOM 2223 N N . VAL A 1 280 ? -21.654 -2.571 35.085 1.00 96.38 280 VAL A N 1
ATOM 2224 C CA . VAL A 1 280 ? -23.063 -2.957 35.203 1.00 96.38 280 VAL A CA 1
ATOM 2225 C C . VAL A 1 280 ? -23.870 -1.791 35.785 1.00 96.38 280 VAL A C 1
ATOM 2227 O O . VAL A 1 280 ? -23.432 -1.123 36.722 1.00 96.38 280 VAL A O 1
ATOM 2230 N N . LYS A 1 281 ? -25.053 -1.535 35.223 1.00 95.38 281 LYS A N 1
ATOM 2231 C CA . LYS A 1 281 ? -26.014 -0.555 35.742 1.00 95.38 281 LYS A CA 1
ATOM 2232 C C . LYS A 1 281 ? -26.548 -0.999 37.097 1.00 95.38 281 LYS A C 1
ATOM 2234 O O . LYS A 1 281 ? -26.865 -2.173 37.303 1.00 95.38 281 LYS A O 1
ATOM 2239 N N . ASP A 1 282 ? -26.763 -0.039 37.984 1.00 92.81 282 ASP A N 1
ATOM 2240 C CA . ASP A 1 282 ? -27.375 -0.311 39.280 1.00 92.81 282 ASP A CA 1
ATOM 2241 C C . ASP A 1 282 ? -28.772 -0.933 39.107 1.00 92.81 282 ASP A C 1
ATOM 2243 O O . ASP A 1 282 ? -29.651 -0.375 38.449 1.00 92.81 282 ASP A O 1
ATOM 2247 N N . GLY A 1 283 ? -28.974 -2.112 39.702 1.00 92.62 283 GLY A N 1
ATOM 2248 C CA . GLY A 1 283 ? -30.246 -2.838 39.647 1.00 92.62 283 GLY A CA 1
ATOM 2249 C C . GLY A 1 283 ? -30.562 -3.507 38.303 1.00 92.62 283 GLY A C 1
ATOM 2250 O O . GLY A 1 283 ? -31.718 -3.867 38.078 1.00 92.62 283 GLY A O 1
ATOM 2251 N N . ALA A 1 284 ? -29.581 -3.673 37.410 1.00 94.62 284 ALA A N 1
ATOM 2252 C CA . ALA A 1 284 ? -29.778 -4.394 36.155 1.00 94.62 284 ALA A CA 1
ATOM 2253 C C . ALA A 1 284 ? -30.209 -5.854 36.377 1.00 94.62 284 ALA A C 1
ATOM 2255 O O . ALA A 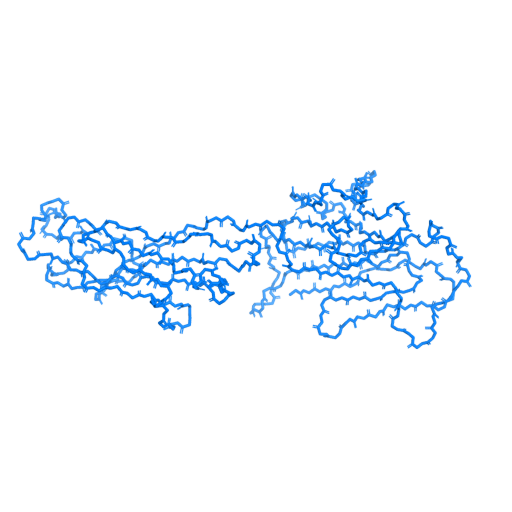1 284 ? -29.751 -6.517 37.308 1.00 94.62 284 ALA A O 1
ATOM 2256 N N . ASN A 1 285 ? -31.050 -6.372 35.477 1.00 94.50 285 ASN A N 1
ATOM 2257 C CA . ASN A 1 285 ? -31.296 -7.809 35.392 1.00 94.50 285 ASN A CA 1
ATOM 2258 C C . ASN A 1 285 ? -30.104 -8.490 34.698 1.00 94.50 285 ASN A C 1
ATOM 2260 O O . ASN A 1 285 ? -29.702 -8.057 33.618 1.00 94.50 285 ASN A O 1
ATOM 2264 N N . LEU A 1 286 ? -29.565 -9.541 35.319 1.00 95.19 286 LEU A N 1
ATOM 2265 C CA . LEU A 1 286 ? -28.396 -10.297 34.867 1.00 95.19 286 LEU A CA 1
ATOM 2266 C C . LEU A 1 286 ? -28.696 -11.781 34.631 1.00 95.19 286 LEU A C 1
ATOM 2268 O O . LEU A 1 286 ? -27.760 -12.545 34.429 1.00 95.19 286 LEU A O 1
ATOM 2272 N N . ASP A 1 287 ? -29.965 -12.195 34.664 1.00 93.75 287 ASP A N 1
ATOM 2273 C CA . ASP A 1 287 ? -30.345 -13.610 34.567 1.00 93.75 287 ASP A CA 1
ATOM 2274 C C . ASP A 1 287 ? -29.790 -14.280 33.295 1.00 93.75 287 ASP A C 1
ATOM 2276 O O . ASP A 1 287 ? -29.301 -15.402 33.366 1.00 93.75 287 ASP A O 1
ATOM 2280 N N . ASP A 1 288 ? -29.772 -13.567 32.162 1.00 94.44 288 ASP A N 1
ATOM 2281 C CA . ASP A 1 288 ? -29.242 -14.068 30.880 1.00 94.44 288 ASP A CA 1
ATOM 2282 C C . ASP A 1 288 ? -27.704 -14.171 30.835 1.00 94.44 288 ASP A C 1
ATOM 2284 O O . ASP A 1 288 ? -27.149 -14.782 29.925 1.00 94.44 288 ASP A O 1
ATOM 2288 N N . PHE A 1 289 ? -27.012 -13.556 31.796 1.00 93.81 289 PHE A N 1
ATOM 2289 C CA . PHE A 1 289 ? -25.548 -13.471 31.867 1.00 93.81 289 PHE A CA 1
ATOM 2290 C C . PHE A 1 289 ? -24.983 -14.308 33.014 1.00 93.81 289 PHE A C 1
ATOM 2292 O O . PHE A 1 289 ? -23.789 -14.248 33.292 1.00 93.81 289 PHE A O 1
ATOM 2299 N N . LYS A 1 290 ? -25.837 -15.056 33.718 1.00 94.25 290 LYS A N 1
ATOM 2300 C CA . LYS A 1 290 ? -25.495 -15.771 34.941 1.00 94.25 290 LYS A CA 1
ATOM 2301 C C . LYS A 1 290 ? -25.408 -17.274 34.682 1.00 94.25 290 LYS A C 1
ATOM 2303 O O . LYS A 1 290 ? -26.354 -17.863 34.165 1.00 94.25 290 LYS A O 1
ATOM 2308 N N . ASP A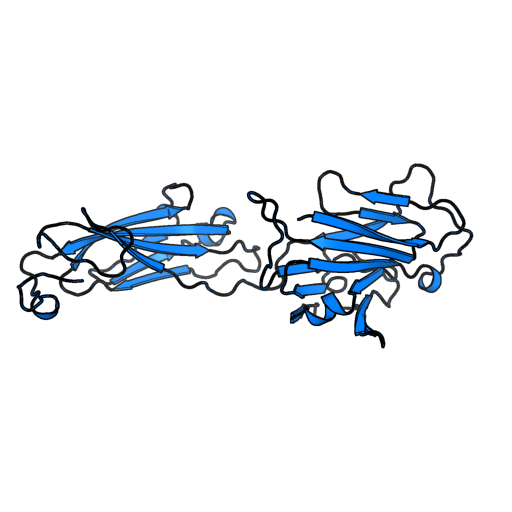 1 291 ? -24.294 -17.896 35.058 1.00 92.75 291 ASP A N 1
ATOM 2309 C CA . ASP A 1 291 ? -24.135 -19.352 34.985 1.00 92.75 291 ASP A CA 1
ATOM 2310 C C . ASP A 1 291 ? -24.858 -20.078 36.142 1.00 92.75 291 ASP A C 1
ATOM 2312 O O . ASP A 1 291 ? -25.391 -19.462 37.073 1.00 92.75 291 ASP A O 1
ATOM 2316 N N . ASP A 1 292 ? -24.838 -21.414 36.117 1.00 92.25 292 ASP A N 1
ATOM 2317 C CA . ASP A 1 292 ? -25.457 -22.261 37.149 1.00 92.25 292 ASP A CA 1
ATOM 2318 C C . ASP A 1 292 ? -24.865 -22.046 38.559 1.00 92.25 292 ASP A C 1
ATOM 2320 O O . ASP A 1 292 ? -25.526 -22.324 39.564 1.00 92.25 292 ASP A O 1
ATOM 2324 N N . ASN A 1 293 ? -23.629 -21.542 38.654 1.00 90.69 293 ASN A N 1
ATOM 2325 C CA . ASN A 1 293 ? -22.949 -21.239 39.919 1.00 90.69 293 ASN A CA 1
ATOM 2326 C C . ASN A 1 293 ? -23.216 -19.808 40.402 1.00 90.69 293 ASN A C 1
ATOM 2328 O O . ASN A 1 293 ? -22.873 -19.444 41.528 1.00 90.69 293 ASN A O 1
ATOM 2332 N N . GLY A 1 294 ? -23.863 -19.004 39.567 1.00 87.94 294 GLY A N 1
ATOM 2333 C CA . GLY A 1 294 ? -24.184 -17.618 39.813 1.00 87.94 294 GLY A CA 1
ATOM 2334 C C . GLY A 1 294 ? -23.111 -16.607 39.420 1.00 87.94 294 GLY A C 1
ATOM 2335 O O . GLY A 1 294 ? -23.243 -15.439 39.792 1.00 87.94 294 GLY A O 1
ATOM 2336 N N . THR A 1 295 ? -22.104 -17.050 38.677 1.00 91.25 295 THR A N 1
ATOM 2337 C CA . THR A 1 295 ? -21.038 -16.249 38.072 1.00 91.25 295 THR A CA 1
ATOM 2338 C C . THR A 1 295 ? -21.585 -15.474 36.878 1.00 91.25 295 THR A C 1
ATOM 2340 O O . THR A 1 295 ? -22.430 -15.990 36.150 1.00 91.25 295 THR A O 1
ATOM 2343 N N . ILE A 1 296 ? -21.134 -14.233 36.681 1.00 93.19 296 ILE A N 1
ATOM 2344 C CA . ILE A 1 296 ? -21.612 -13.373 35.591 1.00 93.19 296 ILE A CA 1
ATOM 2345 C C . ILE A 1 296 ? -20.581 -13.336 34.466 1.00 93.19 296 ILE A C 1
ATOM 2347 O O . ILE A 1 296 ? -19.422 -13.014 34.719 1.00 93.19 296 ILE A O 1
ATOM 2351 N N . HIS A 1 297 ? -21.030 -13.598 33.240 1.00 92.62 297 HIS A N 1
ATOM 2352 C CA . HIS A 1 297 ? -20.213 -13.610 32.029 1.00 92.62 297 HIS A CA 1
ATOM 2353 C C . HIS A 1 297 ? -20.782 -12.650 30.981 1.00 92.62 297 HIS A C 1
ATOM 2355 O O . HIS A 1 297 ? -21.992 -12.641 30.757 1.00 92.62 297 HIS A O 1
ATOM 2361 N N . PHE A 1 298 ? -19.920 -11.862 30.338 1.00 90.38 298 PHE A N 1
ATOM 2362 C CA . PHE A 1 298 ? -20.260 -10.899 29.284 1.00 90.38 298 PHE A CA 1
ATOM 2363 C C . PHE A 1 298 ? -19.487 -11.144 27.992 1.00 90.38 298 PHE A C 1
ATOM 2365 O O . PHE A 1 298 ? -18.279 -11.465 28.070 1.00 90.38 298 PHE A O 1
#

Radius of gyration: 27.66 Å; chains: 1; bounding box: 63×40×75 Å